Protein AF-A0A954IUC2-F1 (afdb_monomer_lite)

Radius of gyration: 26.42 Å; chains: 1; bounding box: 81×42×80 Å

Foldseek 3Di:
DDDDDDDDPDPDDPPPPPPVLVVLVPDDLPPDPDLDDDVVADPLLVLLLLLLVLLLVLQQWAQFLDRVRRNCVDPLSVQSNVLSVVSNSQSSSCSRRVDHDCPSLVVLLSLQVVLVCQAVPLPPDDVDDDVPADSYPCVLVVLVPPPVDPCSVVVNVSNCSGRIVSSVSSNVSSVSSVVSVVCVVVVVVVVVVVVVVPPPPD

Secondary structure (DSSP, 8-state):
-------------------HHHHHHT--STT-------TTS-HHHHHHHHHHHHHHHHHTSBSSS-TT-BGGGSHHHHHHHHHHHHHHHHHHHHHHHS---HHHHHHTHHHHHHHHHHHH-TT---TT--TTS---HHHHHHHHH-TT-TTHHHHHHHHHHHH-HHHHHHHHHHHHHHHHHHHHHHHHHHHHHHHHHS----

Sequence (202 aa):
MSDSDYPVLEAEEPTQTYDYSAALYQRTFAGMPAPAHNPTASKEYYRFLFAGVLLVLGCLMPFDGDWSHTGYKSFSGGIFMVIGIGLVWTSWGAIHSGVFRMKWALLAFLPFVWGLLHVIFPGFPTEEADPAALNSWGEVFGVIGDTDNDNRFHAFGHAMQMFGPGKIFVFVGGLLALFGFFAGVFGGAKKLKEQKAAPRRR

Structure (mmCIF, N/CA/C/O backbone):
data_AF-A0A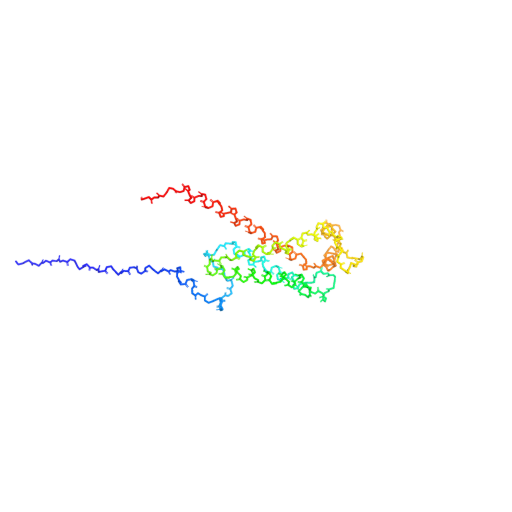954IUC2-F1
#
_entry.id   AF-A0A954IUC2-F1
#
loop_
_atom_site.group_PDB
_atom_site.id
_atom_site.type_symbol
_atom_site.label_atom_id
_atom_site.label_alt_id
_atom_site.label_comp_id
_atom_site.label_asym_id
_atom_site.label_entity_id
_atom_site.label_seq_id
_atom_site.pdbx_PDB_ins_code
_atom_site.Cartn_x
_atom_site.Cartn_y
_atom_site.Cartn_z
_atom_site.occupancy
_atom_site.B_iso_or_equiv
_atom_site.auth_seq_id
_atom_site.auth_comp_id
_atom_site.auth_asym_id
_atom_site.auth_atom_id
_atom_site.pdbx_PDB_model_num
ATOM 1 N N . MET A 1 1 ? -57.455 28.292 58.044 1.00 47.91 1 MET A N 1
ATOM 2 C CA . MET A 1 1 ? -57.667 27.539 56.793 1.00 47.91 1 MET A CA 1
ATOM 3 C C . MET A 1 1 ? -56.433 27.775 55.953 1.00 47.91 1 MET A C 1
ATOM 5 O O . MET A 1 1 ? -56.122 28.924 55.683 1.00 47.91 1 MET A O 1
ATOM 9 N N . SER A 1 2 ? -55.652 26.717 55.766 1.00 44.50 2 SER A N 1
ATOM 10 C CA . SER A 1 2 ? -54.298 26.704 55.214 1.00 44.50 2 SER A CA 1
ATOM 11 C C . SER A 1 2 ? -54.337 26.369 53.726 1.00 44.50 2 SER A C 1
ATOM 13 O O . SER A 1 2 ? -54.766 25.266 53.389 1.00 44.50 2 SER A O 1
ATOM 15 N N . ASP A 1 3 ? -53.848 27.266 52.876 1.00 47.06 3 ASP A N 1
ATOM 16 C CA . ASP A 1 3 ? -53.502 26.927 51.496 1.00 47.06 3 ASP A CA 1
ATOM 17 C C . ASP A 1 3 ? -52.058 26.424 51.475 1.00 47.06 3 ASP A C 1
ATOM 19 O O . ASP A 1 3 ? -51.111 27.139 51.803 1.00 47.06 3 ASP A O 1
ATOM 23 N N . SER A 1 4 ? -51.917 25.131 51.196 1.00 52.94 4 SER A N 1
ATOM 24 C CA . SER A 1 4 ? -50.645 24.442 51.042 1.00 52.94 4 SER A CA 1
ATOM 25 C C . SER A 1 4 ? -50.156 24.587 49.601 1.00 52.94 4 SER A C 1
ATOM 27 O O . SER A 1 4 ? -50.622 23.866 48.716 1.00 52.94 4 SER A O 1
ATOM 29 N N . ASP A 1 5 ? -49.201 25.488 49.380 1.00 53.72 5 ASP A N 1
ATOM 30 C CA . ASP A 1 5 ? -48.384 25.528 48.167 1.00 53.72 5 ASP A CA 1
ATOM 31 C C . ASP A 1 5 ? -47.440 24.318 48.154 1.00 53.72 5 ASP A C 1
ATOM 33 O O . ASP A 1 5 ? -46.398 24.305 48.815 1.00 53.72 5 ASP A O 1
ATOM 37 N N . TYR A 1 6 ? -47.804 23.281 47.403 1.00 53.28 6 TYR A N 1
ATOM 38 C CA . TYR A 1 6 ? -46.866 22.227 47.030 1.00 53.28 6 TYR A CA 1
ATOM 39 C C . TYR A 1 6 ? -46.277 22.546 45.652 1.00 53.28 6 TYR A C 1
ATOM 41 O O . TYR A 1 6 ? -47.042 22.768 44.710 1.00 53.28 6 TYR A O 1
ATOM 49 N N . PRO A 1 7 ? -44.943 22.538 45.485 1.00 53.78 7 PRO A N 1
ATOM 50 C CA . PRO A 1 7 ? -44.347 22.642 44.164 1.00 53.78 7 PRO A CA 1
ATOM 51 C C . PRO A 1 7 ? -44.664 21.376 43.360 1.00 53.78 7 PRO A C 1
ATOM 53 O O . PRO A 1 7 ? -44.449 20.252 43.820 1.00 53.78 7 PRO A O 1
ATOM 56 N N . VAL A 1 8 ? -45.191 21.572 42.152 1.00 61.53 8 VAL A N 1
ATOM 57 C CA . VAL A 1 8 ? -45.400 20.516 41.159 1.00 61.53 8 VAL A CA 1
ATOM 58 C C . VAL A 1 8 ? -44.028 19.953 40.789 1.00 61.53 8 VAL A C 1
ATOM 60 O O . VAL A 1 8 ? -43.204 20.651 40.205 1.00 61.53 8 VAL A O 1
ATOM 63 N N . LEU A 1 9 ? -43.765 18.703 41.171 1.00 56.62 9 LEU A N 1
ATOM 64 C CA . LEU A 1 9 ? -42.583 17.967 40.732 1.00 56.62 9 LEU A CA 1
ATOM 65 C C . LEU A 1 9 ? -42.743 17.675 39.235 1.00 56.62 9 LEU A C 1
ATOM 67 O O . LEU A 1 9 ? -43.520 16.800 38.852 1.00 56.62 9 LEU A O 1
ATOM 71 N N . GLU A 1 10 ? -42.039 18.436 38.397 1.00 59.50 10 GLU A N 1
ATOM 72 C CA . GLU A 1 10 ? -41.865 18.116 36.982 1.00 59.50 10 GLU A CA 1
ATOM 73 C C . GLU A 1 10 ? -41.201 16.738 36.888 1.00 59.50 10 GLU A C 1
ATOM 75 O O . GLU A 1 10 ? -40.104 16.516 37.402 1.00 59.50 10 GLU A O 1
ATOM 80 N N . ALA A 1 11 ? -41.908 15.777 36.296 1.00 57.09 11 ALA A N 1
ATOM 81 C CA . ALA A 1 11 ? -41.370 14.452 36.051 1.00 57.09 11 ALA A CA 1
ATOM 82 C C . ALA A 1 11 ? -40.190 14.580 35.077 1.00 57.09 11 ALA A C 1
ATOM 84 O O . ALA A 1 11 ? -40.386 14.966 33.925 1.00 57.09 11 ALA A O 1
ATOM 85 N N . GLU A 1 12 ? -38.975 14.265 35.533 1.00 55.91 12 GLU A N 1
ATOM 86 C CA . GLU A 1 12 ? -37.816 14.129 34.650 1.00 55.91 12 GLU A CA 1
ATOM 87 C C . GLU A 1 12 ? -38.137 13.068 33.589 1.00 55.91 12 GLU A C 1
ATOM 89 O O . GLU A 1 12 ? -38.343 11.891 33.906 1.00 55.91 12 GLU A O 1
ATOM 94 N N . GLU A 1 13 ? -38.222 13.481 32.321 1.00 57.06 13 GLU A N 1
ATOM 95 C CA . GLU A 1 13 ? -38.350 12.541 31.212 1.00 57.06 13 GLU A CA 1
ATOM 96 C C . GLU A 1 13 ? -37.161 11.568 31.249 1.00 57.06 13 GLU A C 1
ATOM 98 O O . GLU A 1 13 ? -36.011 12.004 31.394 1.00 57.06 13 GLU A O 1
ATOM 103 N N . PRO A 1 14 ? -37.391 10.248 31.118 1.00 51.44 14 PRO A N 1
ATOM 104 C CA . PRO A 1 14 ? -36.304 9.288 31.089 1.00 51.44 14 PRO A CA 1
ATOM 105 C C . PRO A 1 14 ? -35.402 9.629 29.905 1.00 51.44 14 PRO A C 1
ATOM 107 O O . PRO A 1 14 ? -35.800 9.513 28.744 1.00 51.44 14 PRO A O 1
ATOM 110 N N . THR A 1 15 ? -34.178 10.057 30.207 1.00 52.38 15 THR A N 1
ATOM 111 C CA . THR A 1 15 ? -33.131 10.287 29.216 1.00 52.38 15 THR A CA 1
ATOM 112 C C . THR A 1 15 ? -32.892 8.972 28.486 1.00 52.38 15 THR A C 1
ATOM 114 O O . THR A 1 15 ? -32.224 8.070 28.990 1.00 52.38 15 THR A O 1
ATOM 117 N N . GLN A 1 16 ? -33.487 8.835 27.299 1.00 50.31 16 GLN A N 1
ATOM 118 C CA . GLN A 1 16 ? -33.230 7.712 26.410 1.00 50.31 16 GLN A CA 1
ATOM 119 C C . GLN A 1 16 ? -31.746 7.739 26.054 1.00 50.31 16 GLN A C 1
ATOM 121 O O . GLN A 1 16 ? -31.288 8.506 25.206 1.00 50.31 16 GLN A O 1
ATOM 126 N N . THR A 1 17 ? -30.969 6.902 26.731 1.00 48.97 17 THR A N 1
ATOM 127 C CA . THR A 1 17 ? -29.606 6.576 26.346 1.00 48.97 17 THR A CA 1
ATOM 128 C C . THR A 1 17 ? -29.690 5.762 25.065 1.00 48.97 17 THR A C 1
ATOM 130 O O . THR A 1 17 ? -29.825 4.542 25.074 1.00 48.97 17 THR A O 1
ATOM 133 N N . TYR A 1 18 ? -29.670 6.462 23.931 1.00 53.84 18 TYR A N 1
ATOM 134 C CA . TYR A 1 18 ? -29.569 5.833 22.624 1.00 53.84 18 TYR A CA 1
ATOM 135 C C . TYR A 1 18 ? -28.293 4.990 22.588 1.00 53.84 18 TYR A C 1
ATOM 137 O O . TYR A 1 18 ? -27.179 5.518 22.599 1.00 53.84 18 TYR A O 1
ATOM 145 N N . ASP A 1 19 ? -28.450 3.668 22.557 1.00 47.84 19 ASP A N 1
ATOM 146 C CA . ASP A 1 19 ? -27.341 2.753 22.331 1.00 47.84 19 ASP A CA 1
ATOM 147 C C . ASP A 1 19 ? -26.950 2.798 20.847 1.00 47.84 19 ASP A C 1
ATOM 149 O O . ASP A 1 19 ? -27.364 1.985 20.016 1.00 47.84 19 ASP A O 1
ATOM 153 N N . TYR A 1 20 ? -26.142 3.803 20.501 1.00 50.28 20 TYR A N 1
ATOM 154 C CA . TYR A 1 20 ? -25.594 3.993 19.158 1.00 50.28 20 TYR A CA 1
ATOM 155 C C . TYR A 1 20 ? -24.766 2.789 18.675 1.00 50.28 20 TYR A C 1
ATOM 157 O O . TYR A 1 20 ? -24.523 2.660 17.473 1.00 50.28 20 TYR A O 1
ATOM 165 N N . SER A 1 21 ? -24.334 1.896 19.577 1.00 49.91 21 SER A N 1
ATOM 166 C CA . SER A 1 21 ? -23.529 0.728 19.219 1.00 49.91 21 SER A CA 1
ATOM 167 C C . SER A 1 21 ? -24.358 -0.359 18.527 1.00 49.91 21 SER A C 1
ATOM 169 O O . SER A 1 21 ? -23.889 -0.958 17.556 1.00 49.91 21 SER A O 1
ATOM 171 N N . ALA A 1 22 ? -25.617 -0.544 18.934 1.00 45.09 22 ALA A N 1
ATOM 172 C CA . ALA A 1 22 ? -26.530 -1.510 18.326 1.00 45.09 22 ALA A CA 1
ATOM 173 C C . ALA A 1 22 ? -26.963 -1.085 16.909 1.00 45.09 22 ALA A C 1
ATOM 175 O O . ALA A 1 22 ? -27.024 -1.913 15.998 1.00 45.09 22 ALA A O 1
ATOM 176 N N . ALA A 1 23 ? -27.175 0.217 16.685 1.00 49.72 23 ALA A N 1
ATOM 177 C CA . ALA A 1 23 ? -27.544 0.761 15.375 1.00 49.72 23 ALA A CA 1
ATOM 178 C C . ALA A 1 23 ? -26.392 0.716 14.346 1.00 49.72 23 ALA A C 1
ATOM 180 O O . ALA A 1 23 ? -26.633 0.608 13.142 1.00 49.72 23 ALA A O 1
ATOM 181 N N . LEU A 1 24 ? -25.131 0.749 14.797 1.00 49.44 24 LEU A N 1
ATOM 182 C CA . LEU A 1 24 ? -23.956 0.625 13.923 1.00 49.44 24 LEU A CA 1
ATOM 183 C C . LEU A 1 24 ? -23.805 -0.780 13.314 1.00 49.44 24 LEU A C 1
ATOM 185 O O . LEU A 1 24 ? -23.305 -0.902 12.195 1.00 49.44 24 LEU A O 1
ATOM 189 N N . TYR A 1 25 ? -24.267 -1.829 14.006 1.00 48.88 25 TYR A N 1
ATOM 190 C CA . TYR A 1 25 ? -24.167 -3.221 13.541 1.00 48.88 25 TYR A CA 1
ATOM 191 C C . TYR A 1 25 ? -25.174 -3.589 12.439 1.00 48.88 25 TYR A C 1
ATOM 193 O O . TYR A 1 25 ? -24.953 -4.564 11.722 1.00 48.88 25 TYR A O 1
ATOM 201 N N . GLN A 1 26 ? -26.252 -2.816 12.271 1.00 47.38 26 GLN A N 1
ATOM 202 C CA . GLN A 1 26 ? -27.320 -3.100 11.302 1.00 47.38 26 GLN A CA 1
ATOM 203 C C . GLN A 1 26 ? -27.150 -2.422 9.934 1.00 47.38 26 GLN A C 1
ATOM 205 O O . GLN A 1 26 ? -28.011 -2.578 9.068 1.00 47.38 26 GLN A O 1
ATOM 210 N N . ARG A 1 27 ? -26.053 -1.693 9.682 1.00 51.16 27 ARG A N 1
ATOM 211 C CA . ARG A 1 27 ? -25.810 -1.135 8.345 1.00 51.16 27 ARG A CA 1
ATOM 212 C C . ARG A 1 27 ? -25.382 -2.230 7.376 1.00 51.16 27 ARG A C 1
ATOM 214 O O . ARG A 1 27 ? -24.229 -2.655 7.347 1.00 51.16 27 ARG A O 1
ATOM 221 N N . THR A 1 28 ? -26.331 -2.645 6.547 1.00 53.00 28 THR A N 1
ATOM 222 C CA . THR A 1 28 ? -26.101 -3.359 5.294 1.00 53.00 28 THR A CA 1
ATOM 223 C C . THR A 1 28 ? -24.936 -2.695 4.553 1.00 53.00 28 THR A C 1
ATOM 225 O O . THR A 1 28 ? -24.958 -1.493 4.306 1.00 53.00 28 THR A O 1
ATOM 228 N N . PHE A 1 29 ? -23.896 -3.458 4.206 1.00 54.00 29 PHE A N 1
ATOM 229 C CA . PHE A 1 29 ? -22.689 -2.925 3.551 1.00 54.00 29 PHE A CA 1
ATOM 230 C C . PHE A 1 29 ? -22.943 -2.375 2.127 1.00 54.00 29 PHE A C 1
ATOM 232 O O . PHE A 1 29 ? -22.036 -1.815 1.516 1.00 54.00 29 PHE A O 1
ATOM 239 N N . ALA A 1 30 ? -24.155 -2.529 1.587 1.00 53.44 30 ALA A N 1
ATOM 240 C CA . ALA A 1 30 ? -24.569 -1.959 0.310 1.00 53.44 30 ALA A CA 1
ATOM 241 C C . ALA A 1 30 ? -25.115 -0.532 0.506 1.00 53.44 30 ALA A C 1
ATOM 243 O O . ALA A 1 30 ? -25.997 -0.317 1.333 1.00 53.44 30 ALA A O 1
ATOM 244 N N . GLY A 1 31 ? -24.607 0.433 -0.268 1.00 57.50 31 GLY A N 1
ATOM 245 C CA . GLY A 1 31 ? -25.079 1.824 -0.235 1.00 57.50 31 GLY A CA 1
ATOM 246 C C . GLY A 1 31 ? -24.427 2.712 0.829 1.00 57.50 31 GLY A C 1
ATOM 247 O O . GLY A 1 31 ? -24.985 3.751 1.176 1.00 57.50 31 GLY A O 1
ATOM 248 N N . MET A 1 32 ? -23.255 2.336 1.357 1.00 64.12 32 MET A N 1
ATOM 249 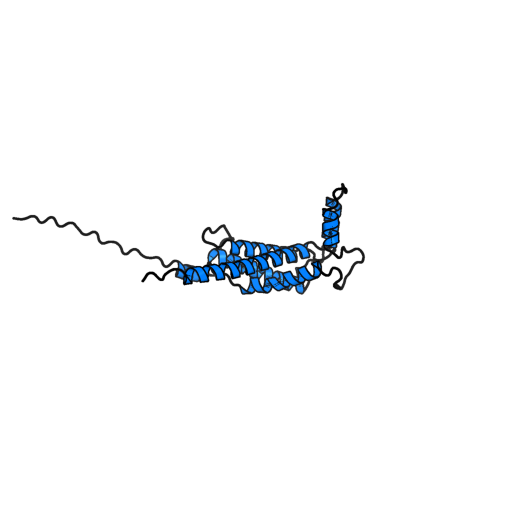C CA . MET A 1 32 ? -22.486 3.251 2.205 1.00 64.12 32 MET A CA 1
ATOM 250 C C . MET A 1 32 ? -22.116 4.512 1.403 1.00 64.12 32 MET A C 1
ATOM 252 O O . MET A 1 32 ? -21.756 4.395 0.228 1.00 64.12 32 MET A O 1
ATOM 256 N N . PRO A 1 33 ? -22.204 5.714 2.003 1.00 70.19 33 PRO A N 1
ATOM 257 C CA . PRO A 1 33 ? -21.733 6.924 1.342 1.00 70.19 33 PRO A CA 1
ATOM 258 C C . PRO A 1 33 ? -20.237 6.783 1.052 1.00 70.19 33 PRO A C 1
ATOM 260 O O . PRO A 1 33 ? -19.543 6.033 1.743 1.00 70.19 33 PRO A O 1
ATOM 263 N N . ALA A 1 34 ? -19.738 7.500 0.039 1.00 72.75 34 ALA A N 1
ATOM 264 C CA . ALA A 1 34 ? -18.305 7.556 -0.254 1.00 72.75 34 ALA A CA 1
ATOM 265 C C . ALA A 1 34 ? -17.502 7.781 1.044 1.00 72.75 34 ALA A C 1
ATOM 267 O O . ALA A 1 34 ? -18.034 8.443 1.942 1.00 72.75 34 ALA A O 1
ATOM 268 N N . PRO A 1 35 ? -16.269 7.245 1.167 1.00 66.56 35 PRO A N 1
ATOM 269 C CA . PRO A 1 35 ? -15.447 7.356 2.373 1.00 66.56 35 PRO A CA 1
ATOM 270 C C . PRO A 1 35 ? -15.079 8.824 2.636 1.00 66.56 35 PRO A C 1
ATOM 272 O O . PRO A 1 35 ? -13.993 9.297 2.315 1.00 66.56 35 PRO A O 1
ATOM 275 N N . ALA A 1 36 ? -16.033 9.562 3.187 1.00 71.12 36 ALA A N 1
ATOM 276 C CA . ALA A 1 36 ? -15.923 10.947 3.575 1.00 71.12 36 ALA A CA 1
ATOM 277 C C . ALA A 1 36 ? -15.244 11.021 4.938 1.00 71.12 36 ALA A C 1
ATOM 279 O O . ALA A 1 36 ? -15.203 10.046 5.694 1.00 71.12 36 ALA A O 1
ATOM 280 N N . HIS A 1 37 ? -14.712 12.196 5.257 1.00 75.81 37 HIS A N 1
ATOM 281 C CA . HIS A 1 37 ? -14.052 12.423 6.528 1.00 75.81 37 HIS A CA 1
ATOM 282 C C . HIS A 1 37 ? -15.032 12.212 7.695 1.00 75.81 37 HIS A C 1
ATOM 284 O O . HIS A 1 37 ? -15.876 13.054 7.982 1.00 75.81 37 HIS A O 1
ATOM 290 N N . ASN A 1 38 ? -14.910 11.069 8.367 1.00 78.88 38 ASN A N 1
ATOM 291 C CA . ASN A 1 38 ? -15.524 10.796 9.655 1.00 78.88 38 ASN A CA 1
ATOM 292 C C . ASN A 1 38 ? -14.539 11.182 10.779 1.00 78.88 38 ASN A C 1
ATOM 294 O O . ASN A 1 38 ? -13.487 10.537 10.888 1.00 78.88 38 ASN A O 1
ATOM 298 N N . PRO A 1 39 ? -14.861 12.181 11.625 1.00 78.75 39 PRO A N 1
ATOM 299 C CA . PRO A 1 39 ? -13.988 12.636 12.707 1.00 78.75 39 PRO A CA 1
ATOM 300 C C . PRO A 1 39 ? -13.841 11.620 13.848 1.00 78.75 39 PRO A C 1
ATOM 302 O O . PRO A 1 39 ? -12.882 11.701 14.613 1.00 78.75 39 PRO A O 1
ATOM 305 N N . THR A 1 40 ? -14.756 10.651 13.971 1.00 78.62 40 THR A N 1
ATOM 306 C CA . THR A 1 40 ? -14.674 9.604 15.004 1.00 78.62 40 THR A CA 1
ATOM 307 C C . THR A 1 40 ? -13.851 8.395 14.557 1.00 78.62 40 THR A C 1
ATOM 309 O O . THR A 1 40 ? -13.465 7.564 15.381 1.00 78.62 40 THR A O 1
ATOM 312 N N . ALA A 1 41 ? -13.555 8.290 13.259 1.00 82.62 41 ALA A N 1
ATOM 313 C CA . ALA A 1 41 ? -12.789 7.188 12.703 1.00 82.62 41 ALA A CA 1
ATOM 314 C C . ALA A 1 41 ? -11.292 7.326 13.016 1.00 82.62 41 ALA A C 1
ATOM 316 O O . ALA A 1 41 ? -10.713 8.413 12.987 1.00 82.62 41 ALA A O 1
ATOM 317 N N . SER A 1 42 ? -10.632 6.192 13.261 1.00 84.50 42 SER A N 1
ATOM 318 C CA . SER A 1 42 ? -9.180 6.172 13.437 1.00 84.50 42 SER A CA 1
ATOM 319 C C . SER A 1 42 ? -8.472 6.601 12.150 1.00 84.50 42 SER A C 1
ATOM 321 O O . SER A 1 42 ? -8.810 6.139 11.058 1.00 84.50 42 SER A O 1
ATOM 323 N N . LYS A 1 43 ? -7.421 7.420 12.285 1.00 85.88 43 LYS A N 1
ATOM 324 C CA . LYS A 1 43 ? -6.555 7.835 11.165 1.00 85.88 43 LYS A CA 1
ATOM 325 C C . LYS A 1 43 ? -5.947 6.639 10.424 1.00 85.88 43 LYS A C 1
ATOM 327 O O . LYS A 1 43 ? -5.708 6.723 9.223 1.00 85.88 43 LYS A O 1
ATOM 332 N N . GLU A 1 44 ? -5.743 5.523 11.123 1.00 86.94 44 GLU A N 1
ATOM 333 C CA . GLU A 1 44 ? -5.202 4.297 10.530 1.00 86.94 44 GLU A CA 1
ATOM 334 C C . GLU A 1 44 ? -6.108 3.736 9.425 1.00 86.94 44 GLU A C 1
ATOM 336 O O . GLU A 1 44 ? -5.604 3.236 8.425 1.00 86.94 44 GLU A O 1
ATOM 341 N N . TYR A 1 45 ? -7.434 3.884 9.534 1.00 89.31 45 TYR A N 1
ATOM 342 C CA . TYR A 1 45 ? -8.363 3.376 8.516 1.00 89.31 45 TYR A CA 1
ATOM 343 C C . TYR A 1 45 ? -8.184 4.086 7.172 1.00 89.31 45 TYR A C 1
ATOM 345 O O . TYR A 1 45 ? -8.263 3.446 6.130 1.00 89.31 45 TYR A O 1
ATOM 353 N N . TYR A 1 46 ? -7.856 5.380 7.181 1.00 90.25 46 TYR A N 1
ATOM 354 C CA . TYR A 1 46 ? -7.546 6.127 5.960 1.00 90.25 46 TYR A CA 1
ATOM 355 C C . TYR A 1 46 ? -6.187 5.747 5.373 1.00 90.25 46 TYR A C 1
ATOM 357 O O . TYR A 1 46 ? -6.037 5.724 4.155 1.00 90.25 46 TYR A O 1
ATOM 365 N N . ARG A 1 47 ? -5.202 5.414 6.218 1.00 90.62 47 ARG A N 1
ATOM 366 C CA . ARG A 1 47 ? -3.898 4.920 5.749 1.00 90.62 47 ARG A CA 1
ATOM 367 C C . ARG A 1 47 ? -4.038 3.574 5.056 1.00 90.62 47 ARG A C 1
ATOM 369 O O . ARG A 1 47 ? -3.486 3.400 3.975 1.00 90.62 47 ARG A O 1
ATOM 376 N N . PHE A 1 48 ? -4.817 2.659 5.636 1.00 92.19 48 PHE A N 1
ATOM 377 C CA . PHE A 1 48 ? -5.149 1.402 4.974 1.00 92.19 48 PHE A CA 1
ATOM 378 C C . PHE A 1 48 ? -5.959 1.649 3.701 1.00 92.19 48 PHE A C 1
ATOM 380 O O . PHE A 1 48 ? -5.583 1.134 2.658 1.00 92.19 48 PHE A O 1
ATOM 387 N N . LEU A 1 49 ? -6.985 2.505 3.722 1.00 93.31 49 LEU A N 1
ATOM 388 C CA . LEU A 1 49 ? -7.745 2.848 2.515 1.00 93.31 49 LEU A CA 1
ATOM 389 C C . LEU A 1 49 ? -6.817 3.315 1.383 1.00 93.31 49 LEU A C 1
ATOM 391 O O . LEU A 1 49 ? -6.890 2.793 0.273 1.00 93.31 49 LEU A O 1
ATOM 395 N N . PHE A 1 50 ? -5.910 4.246 1.681 1.00 93.88 50 PHE A N 1
ATOM 396 C CA . PHE A 1 50 ? -4.943 4.764 0.719 1.00 93.88 50 PHE A CA 1
ATOM 397 C C . PHE A 1 50 ? -3.968 3.685 0.229 1.00 93.88 50 PHE A C 1
ATOM 399 O O . PHE A 1 50 ? -3.741 3.570 -0.971 1.00 93.88 50 PHE A O 1
ATOM 406 N N . ALA A 1 51 ? -3.454 2.839 1.126 1.00 94.56 51 ALA A N 1
ATOM 407 C CA . ALA A 1 51 ? -2.617 1.698 0.758 1.00 94.56 51 ALA A CA 1
ATOM 408 C C . ALA A 1 51 ? -3.339 0.740 -0.208 1.00 94.56 51 ALA A C 1
ATOM 410 O O . ALA A 1 51 ? -2.758 0.300 -1.198 1.00 94.56 51 ALA A O 1
ATOM 411 N N . GLY A 1 52 ? -4.623 0.466 0.037 1.00 94.06 52 GLY A N 1
ATOM 412 C CA . GLY A 1 52 ? -5.459 -0.351 -0.841 1.00 94.06 52 GLY A CA 1
ATOM 413 C C . GLY A 1 52 ? -5.668 0.292 -2.210 1.00 94.06 52 GLY A C 1
ATOM 414 O O . GLY A 1 52 ? -5.563 -0.393 -3.223 1.00 94.06 52 GLY A O 1
ATOM 415 N N . VAL A 1 53 ? -5.893 1.609 -2.254 1.00 95.38 53 VAL A N 1
ATOM 416 C CA . VAL A 1 53 ? -5.994 2.366 -3.512 1.00 95.38 53 VAL A CA 1
ATOM 417 C C . VAL A 1 53 ? -4.695 2.273 -4.308 1.00 95.38 53 VAL A C 1
ATOM 419 O O . VAL A 1 53 ? -4.748 1.997 -5.502 1.00 95.38 53 VAL A O 1
ATOM 422 N N . LEU A 1 54 ? -3.533 2.430 -3.668 1.00 95.56 54 LEU A N 1
ATOM 423 C CA . LEU A 1 54 ? -2.242 2.286 -4.347 1.00 95.56 54 LEU A CA 1
ATOM 424 C C . LEU A 1 54 ? -2.032 0.872 -4.898 1.00 95.56 54 LEU A C 1
ATOM 426 O O . LEU A 1 54 ? -1.575 0.738 -6.027 1.00 95.56 54 LEU A O 1
ATOM 430 N N . LEU A 1 55 ? -2.414 -0.174 -4.156 1.00 94.00 55 LEU A N 1
ATOM 431 C CA . LEU A 1 55 ? -2.354 -1.551 -4.660 1.00 94.00 55 LEU A CA 1
ATOM 432 C C . LEU A 1 55 ? -3.223 -1.733 -5.912 1.00 94.00 55 LEU A C 1
ATOM 434 O O . LEU A 1 55 ? -2.757 -2.297 -6.900 1.00 94.00 55 LEU A O 1
ATOM 438 N N . VAL A 1 56 ? -4.465 -1.237 -5.889 1.00 95.88 56 VAL A N 1
ATOM 439 C CA . VAL A 1 56 ? -5.374 -1.322 -7.042 1.00 95.88 56 VAL A CA 1
ATOM 440 C C . VAL A 1 56 ? -4.813 -0.547 -8.231 1.00 95.88 56 VAL A C 1
ATOM 442 O O . VAL A 1 56 ? -4.738 -1.098 -9.324 1.00 95.88 56 VAL A O 1
ATOM 445 N N . LEU A 1 57 ? -4.367 0.695 -8.021 1.00 94.69 57 LEU A N 1
ATOM 446 C CA . LEU A 1 57 ? -3.760 1.511 -9.073 1.00 94.69 57 LEU A CA 1
ATOM 447 C C . LEU A 1 57 ? -2.516 0.846 -9.658 1.00 94.69 57 LEU A C 1
ATOM 449 O O . LEU A 1 57 ? -2.362 0.826 -10.873 1.00 94.69 57 LEU A O 1
ATOM 453 N N . GLY A 1 58 ? -1.673 0.246 -8.819 1.00 91.81 58 GLY A N 1
ATOM 454 C CA . GLY A 1 58 ? -0.501 -0.480 -9.285 1.00 91.81 58 GLY A CA 1
ATOM 455 C C . GLY A 1 58 ? -0.861 -1.659 -10.178 1.00 91.81 58 GLY A C 1
ATOM 456 O O . GLY A 1 58 ? -0.253 -1.829 -11.226 1.00 91.81 58 GLY A O 1
ATOM 457 N N . CYS A 1 59 ? -1.904 -2.416 -9.836 1.00 92.19 59 CYS A N 1
ATOM 458 C CA . CYS A 1 59 ? -2.376 -3.522 -10.675 1.00 92.19 59 CYS A CA 1
ATOM 459 C C . CYS A 1 59 ? -3.044 -3.047 -11.980 1.00 92.19 59 CYS A C 1
ATOM 461 O O . CYS A 1 59 ? -3.096 -3.795 -12.953 1.00 92.19 59 CYS A O 1
ATOM 463 N N . LEU A 1 60 ? -3.554 -1.814 -12.023 1.00 93.00 60 LEU A N 1
ATOM 464 C CA . LEU A 1 60 ? -4.098 -1.188 -13.235 1.00 93.00 60 LEU A CA 1
ATOM 465 C C . LEU A 1 60 ? -3.025 -0.527 -14.111 1.00 93.00 60 LEU A C 1
ATOM 467 O O . LEU A 1 60 ? -3.347 -0.017 -15.182 1.00 93.00 60 LEU A O 1
ATOM 471 N N . MET A 1 61 ? -1.765 -0.543 -13.684 1.00 91.00 61 MET A N 1
ATOM 472 C CA . MET A 1 61 ? -0.622 -0.054 -14.448 1.00 91.00 61 MET A CA 1
ATOM 473 C C . MET A 1 61 ? 0.202 -1.223 -15.002 1.00 91.00 61 MET A C 1
ATOM 475 O O . MET A 1 61 ? 0.107 -2.339 -14.481 1.00 91.00 61 MET A O 1
ATOM 479 N N . PRO A 1 62 ? 0.999 -0.999 -16.059 1.00 87.31 62 PRO A N 1
ATOM 480 C CA . PRO A 1 62 ? 1.885 -2.031 -16.575 1.00 87.31 62 PRO A CA 1
ATOM 481 C C . PRO A 1 62 ? 2.975 -2.386 -15.558 1.00 87.31 62 PRO A C 1
ATOM 483 O O . PRO A 1 62 ? 3.458 -1.527 -14.805 1.00 87.31 62 PRO A O 1
ATOM 486 N N . PHE A 1 63 ? 3.309 -3.675 -15.489 1.00 85.00 63 PHE A N 1
ATOM 487 C CA . PHE A 1 63 ? 4.389 -4.188 -14.637 1.00 85.00 63 PHE A CA 1
ATOM 488 C C . PHE A 1 63 ? 5.731 -4.222 -15.369 1.00 85.00 63 PHE A C 1
ATOM 490 O O . PHE A 1 63 ? 6.759 -4.454 -14.747 1.00 85.00 63 PHE A O 1
ATOM 497 N N . ASP A 1 64 ? 5.726 -3.942 -16.655 1.00 80.38 64 ASP A N 1
ATOM 498 C CA . ASP A 1 64 ? 6.803 -4.088 -17.615 1.00 80.38 64 ASP A CA 1
ATOM 499 C C . ASP A 1 64 ? 6.764 -2.929 -18.626 1.00 80.38 64 ASP A C 1
ATOM 501 O O . ASP A 1 64 ? 5.930 -2.024 -18.530 1.00 80.38 64 ASP A O 1
ATOM 505 N N . GLY A 1 65 ? 7.707 -2.941 -19.571 1.00 74.06 65 GLY A N 1
ATOM 506 C CA . GLY A 1 65 ? 7.833 -1.926 -20.620 1.00 74.06 65 GLY A CA 1
ATOM 507 C C . GLY A 1 65 ? 6.642 -1.845 -21.575 1.00 74.06 65 GLY A C 1
ATOM 508 O O . GLY A 1 65 ? 6.438 -0.808 -22.212 1.00 74.06 65 GLY A O 1
ATOM 509 N N . ASP A 1 66 ? 5.846 -2.913 -21.670 1.00 80.81 66 ASP A N 1
ATOM 510 C CA . ASP A 1 66 ? 4.675 -2.953 -22.535 1.00 80.81 66 ASP A CA 1
ATOM 511 C C . ASP A 1 66 ? 3.429 -2.388 -21.835 1.00 80.81 66 ASP A C 1
ATOM 513 O O . ASP A 1 66 ? 2.860 -2.957 -20.904 1.00 80.81 66 ASP A O 1
ATOM 517 N N . TRP A 1 67 ? 2.926 -1.272 -22.360 1.00 79.81 67 TRP A N 1
ATOM 518 C CA . TRP A 1 67 ? 1.688 -0.638 -21.908 1.00 79.81 67 TRP A CA 1
ATOM 519 C C . TRP A 1 67 ? 0.440 -1.509 -22.106 1.00 79.81 67 TRP A C 1
ATOM 521 O O . TRP A 1 67 ? -0.594 -1.266 -21.476 1.00 79.81 67 TRP A O 1
ATOM 531 N N . SER A 1 68 ? 0.519 -2.526 -22.965 1.00 83.69 68 SER A N 1
ATOM 532 C CA . SER A 1 68 ? -0.543 -3.505 -23.168 1.00 83.69 68 SER A CA 1
ATOM 533 C C . SER A 1 68 ? -0.623 -4.528 -22.021 1.00 83.69 68 SER A C 1
ATOM 535 O O . SER A 1 68 ? -1.713 -5.044 -21.728 1.00 83.69 68 SER A O 1
ATOM 537 N N . HIS A 1 69 ? 0.485 -4.762 -21.313 1.00 79.94 69 HIS A N 1
ATOM 538 C CA . HIS A 1 69 ? 0.640 -5.735 -20.232 1.00 79.94 69 HIS A CA 1
ATOM 539 C C . HIS A 1 69 ? 0.321 -5.127 -18.865 1.00 79.94 69 HIS A C 1
ATOM 541 O O . HIS A 1 69 ? 1.133 -4.969 -17.958 1.00 79.94 69 HIS A O 1
ATOM 547 N N . THR A 1 70 ? -0.949 -4.782 -18.690 1.00 87.06 70 THR A N 1
ATOM 548 C CA . THR A 1 70 ? -1.437 -4.285 -17.406 1.00 87.06 70 THR A CA 1
ATOM 549 C C . THR A 1 70 ? -1.332 -5.354 -16.317 1.00 87.06 70 THR A C 1
ATOM 551 O O . THR A 1 70 ? -1.703 -6.505 -16.548 1.00 87.06 70 THR A O 1
ATOM 554 N N . GLY A 1 71 ? -0.913 -4.976 -15.104 1.00 83.19 71 GLY A N 1
ATOM 555 C CA . GLY A 1 71 ? -0.645 -5.913 -14.009 1.00 83.19 71 GLY A CA 1
ATOM 556 C C . GLY A 1 71 ? -1.790 -6.892 -13.720 1.00 83.19 71 GLY A C 1
ATOM 557 O O . GLY A 1 71 ? -1.542 -8.079 -13.517 1.00 83.19 71 GLY A O 1
ATOM 558 N N . TYR A 1 72 ? -3.049 -6.448 -13.783 1.00 88.06 72 TYR A N 1
ATOM 559 C CA . TYR A 1 72 ? -4.233 -7.286 -13.542 1.00 88.06 72 TYR A CA 1
ATOM 560 C C . TYR A 1 72 ? -4.409 -8.437 -14.546 1.00 88.06 72 TYR A C 1
ATOM 562 O O . TYR A 1 72 ? -5.143 -9.380 -14.253 1.00 88.06 72 TYR A O 1
ATOM 570 N N . LYS A 1 73 ? -3.771 -8.367 -15.723 1.00 87.50 73 LYS A N 1
ATOM 571 C CA . LYS A 1 73 ? -3.792 -9.445 -16.723 1.00 87.50 73 LYS A CA 1
ATOM 572 C C . LYS A 1 73 ? -2.908 -10.623 -16.314 1.00 87.50 73 LYS A C 1
ATOM 574 O O . LYS A 1 73 ? -3.151 -11.744 -16.749 1.00 87.50 73 LYS A O 1
ATOM 579 N N . SER A 1 74 ? -1.915 -10.384 -15.457 1.00 86.31 74 SER A N 1
ATOM 580 C CA . SER A 1 74 ? -1.108 -11.445 -14.855 1.00 86.31 74 SER A CA 1
ATOM 581 C C . SER A 1 74 ? -1.862 -12.115 -13.702 1.00 86.31 74 SER A C 1
ATOM 583 O O . SER A 1 74 ? -2.615 -11.468 -12.971 1.00 86.31 74 SER A O 1
ATOM 585 N N . PHE A 1 75 ? -1.635 -13.413 -13.486 1.00 87.75 75 PHE A N 1
ATOM 586 C CA . PHE A 1 75 ? -2.259 -14.142 -12.375 1.00 87.75 75 PHE A CA 1
ATOM 587 C C . PHE A 1 75 ? -1.892 -13.540 -11.006 1.00 87.75 75 PHE A C 1
ATOM 589 O O . PHE A 1 75 ? -2.758 -13.351 -10.149 1.00 87.75 75 PHE A O 1
ATOM 596 N N . SER A 1 76 ? -0.618 -13.184 -10.812 1.00 86.75 76 SER A N 1
ATOM 597 C CA . SER A 1 76 ? -0.129 -12.548 -9.583 1.00 86.75 76 SER A CA 1
ATOM 598 C C . SER A 1 76 ? -0.751 -11.167 -9.370 1.00 86.75 76 SER A C 1
ATOM 600 O O . SER A 1 76 ? -1.271 -10.893 -8.287 1.00 86.75 76 SER A O 1
ATOM 602 N N . GLY A 1 77 ? -0.779 -10.318 -10.401 1.00 87.62 77 GLY A N 1
ATOM 603 C CA . GLY A 1 77 ? -1.399 -8.997 -10.325 1.00 87.62 77 GLY A CA 1
ATOM 604 C C . GLY A 1 77 ? -2.913 -9.056 -10.123 1.00 87.62 77 GLY A C 1
ATOM 605 O O . GLY A 1 77 ? -3.450 -8.254 -9.364 1.00 87.62 77 GLY A O 1
ATOM 606 N N . GLY A 1 78 ? -3.603 -10.052 -10.686 1.00 90.12 78 GLY A N 1
ATOM 607 C CA . GLY A 1 78 ? -5.014 -10.317 -10.394 1.00 90.12 78 GLY A CA 1
ATOM 608 C C . GLY A 1 78 ? -5.261 -10.620 -8.910 1.00 90.12 78 GLY A C 1
ATOM 609 O O . GLY A 1 78 ? -6.154 -10.035 -8.293 1.00 90.12 78 GLY A O 1
ATOM 610 N N . ILE A 1 79 ? -4.425 -11.464 -8.292 1.00 93.62 79 ILE A N 1
ATOM 611 C CA . ILE A 1 79 ? -4.494 -11.740 -6.845 1.00 93.62 79 ILE A CA 1
ATOM 612 C C . ILE A 1 79 ? -4.225 -10.466 -6.033 1.00 93.62 79 ILE A C 1
ATOM 614 O O . ILE A 1 79 ? -4.966 -10.165 -5.093 1.00 93.62 79 ILE A O 1
ATOM 618 N N . PHE A 1 80 ? -3.200 -9.689 -6.391 1.00 94.12 80 PHE A N 1
ATOM 619 C CA . PHE A 1 80 ? -2.874 -8.436 -5.702 1.00 94.12 80 PHE A CA 1
ATOM 620 C C . PHE A 1 80 ? -3.997 -7.403 -5.820 1.00 94.12 80 PHE A C 1
ATOM 622 O O . PHE A 1 80 ? -4.299 -6.713 -4.845 1.00 94.12 80 PHE A O 1
ATOM 629 N N . MET A 1 81 ? -4.676 -7.354 -6.966 1.00 94.81 81 MET A N 1
ATOM 630 C CA . MET A 1 81 ? -5.831 -6.491 -7.185 1.00 94.81 81 MET A CA 1
ATOM 631 C C . MET A 1 81 ? -6.995 -6.876 -6.269 1.00 94.81 81 MET A C 1
ATOM 633 O O . MET A 1 81 ? -7.581 -6.002 -5.633 1.00 94.81 81 MET A O 1
ATOM 637 N N . VAL A 1 82 ? -7.295 -8.172 -6.125 1.00 96.12 82 VAL A N 1
ATOM 638 C CA . VAL A 1 82 ? -8.327 -8.655 -5.188 1.00 96.12 82 VAL A CA 1
ATOM 639 C C . VAL A 1 82 ? -7.976 -8.292 -3.745 1.00 96.12 82 VAL A C 1
ATOM 641 O O . VAL A 1 82 ? -8.845 -7.843 -2.996 1.00 96.12 82 VAL A O 1
ATOM 644 N N . ILE A 1 83 ? -6.704 -8.426 -3.356 1.00 94.56 83 ILE A N 1
ATOM 645 C CA . ILE A 1 83 ? -6.227 -8.008 -2.032 1.00 94.56 83 ILE A CA 1
ATOM 646 C C . ILE A 1 83 ? -6.425 -6.499 -1.840 1.00 94.56 83 ILE A C 1
ATOM 648 O O . ILE A 1 83 ? -6.963 -6.086 -0.812 1.00 94.56 83 ILE A O 1
ATOM 652 N N . GLY A 1 84 ? -6.052 -5.686 -2.832 1.00 94.62 84 GLY A N 1
ATOM 653 C CA . GLY A 1 84 ? -6.243 -4.236 -2.824 1.00 94.62 84 GLY A CA 1
ATOM 654 C C . GLY A 1 84 ? -7.714 -3.842 -2.679 1.00 94.62 84 GLY A C 1
ATOM 655 O O . GLY A 1 84 ? -8.051 -3.060 -1.792 1.00 94.62 84 GLY A O 1
ATOM 656 N N . ILE A 1 85 ? -8.610 -4.447 -3.467 1.00 95.88 85 ILE A N 1
ATOM 657 C CA . ILE A 1 85 ? -10.064 -4.225 -3.382 1.00 95.88 85 ILE A CA 1
ATOM 658 C C . ILE A 1 85 ? -10.591 -4.618 -2.002 1.00 95.88 85 ILE A C 1
ATOM 660 O O . ILE A 1 85 ? -11.330 -3.852 -1.383 1.00 95.88 85 ILE A O 1
ATOM 664 N N . GLY A 1 86 ? -10.195 -5.782 -1.485 1.00 94.19 86 GLY A N 1
ATOM 665 C CA . GLY A 1 86 ? -10.588 -6.229 -0.151 1.00 94.19 86 GLY A CA 1
ATOM 666 C C . GLY A 1 86 ? -10.123 -5.268 0.945 1.00 94.19 86 GLY A C 1
ATOM 667 O O . GLY A 1 86 ? -10.861 -4.992 1.896 1.00 94.19 86 GLY A O 1
ATOM 668 N N . LEU A 1 87 ? -8.929 -4.696 0.793 1.00 93.88 87 LEU A N 1
ATOM 669 C CA . LEU A 1 87 ? -8.367 -3.726 1.725 1.00 93.88 87 LEU A CA 1
ATOM 670 C C . LEU A 1 87 ? -9.084 -2.369 1.645 1.00 93.88 87 LEU A C 1
ATOM 672 O O . LEU A 1 87 ? -9.420 -1.808 2.689 1.00 93.88 87 LEU A O 1
ATOM 676 N N . VAL A 1 88 ? -9.410 -1.884 0.441 1.00 94.62 88 VAL A N 1
ATOM 677 C CA . VAL A 1 88 ? -10.242 -0.684 0.238 1.00 94.62 88 VAL A CA 1
ATOM 678 C C . VAL A 1 88 ? -11.617 -0.887 0.864 1.00 94.62 88 VAL A C 1
ATOM 680 O O . VAL A 1 88 ? -12.050 -0.079 1.683 1.00 94.62 88 VAL A O 1
ATOM 683 N N . TRP A 1 89 ? -12.277 -2.000 0.545 1.00 92.06 89 TRP A N 1
ATOM 684 C CA . TRP A 1 89 ? -13.613 -2.319 1.037 1.00 92.06 89 TRP A CA 1
ATOM 685 C C . TRP A 1 89 ? -13.666 -2.407 2.563 1.00 92.06 89 TRP A C 1
ATOM 687 O O . TRP A 1 89 ? -14.544 -1.831 3.204 1.00 92.06 89 TRP A O 1
ATOM 697 N N . THR A 1 90 ? -12.709 -3.104 3.175 1.00 90.56 90 THR A N 1
ATOM 698 C CA . THR A 1 90 ? -12.700 -3.270 4.634 1.00 90.56 90 THR A CA 1
ATOM 699 C C . THR A 1 90 ? -12.256 -2.022 5.383 1.00 90.56 90 THR A C 1
ATOM 701 O O . THR A 1 90 ? -12.772 -1.774 6.472 1.00 90.56 90 THR A O 1
ATOM 704 N N . SER A 1 91 ? -11.393 -1.195 4.793 1.00 90.94 91 SER A N 1
ATOM 705 C CA . SER A 1 91 ? -11.067 0.132 5.328 1.00 90.94 91 SER A CA 1
ATOM 706 C C . SER A 1 91 ? -12.262 1.076 5.244 1.00 90.94 91 SER A C 1
ATOM 708 O O . SER A 1 91 ? -12.575 1.759 6.216 1.00 90.94 91 SER A O 1
ATOM 710 N N . TRP A 1 92 ? -12.982 1.067 4.120 1.00 89.12 92 TRP A N 1
ATOM 711 C CA . TRP A 1 92 ? -14.193 1.863 3.938 1.00 89.12 92 TRP A CA 1
ATOM 712 C C . TRP A 1 92 ? -15.278 1.465 4.944 1.00 89.12 92 TRP A C 1
ATOM 714 O O . TRP A 1 92 ? -15.806 2.319 5.656 1.00 89.12 92 TRP A O 1
ATOM 724 N N . GLY A 1 93 ? -15.527 0.163 5.106 1.00 85.88 93 GLY A N 1
ATOM 725 C CA . GLY A 1 93 ? -16.416 -0.341 6.152 1.00 85.88 93 GLY A CA 1
ATOM 726 C C . GLY A 1 93 ? -15.979 0.087 7.558 1.00 85.88 93 GLY A C 1
ATOM 727 O O . GLY A 1 93 ? -16.822 0.475 8.365 1.00 85.88 93 GLY A O 1
ATOM 728 N N . ALA A 1 94 ? -14.677 0.089 7.857 1.00 87.12 94 ALA A N 1
ATOM 729 C CA . ALA A 1 94 ? -14.153 0.499 9.161 1.00 87.12 94 ALA A CA 1
ATOM 730 C C . ALA A 1 94 ? -14.302 2.003 9.439 1.00 87.12 94 ALA A C 1
ATOM 732 O O . ALA A 1 94 ? -14.540 2.382 10.583 1.00 87.12 94 ALA A O 1
ATOM 733 N N . ILE A 1 95 ? -14.220 2.860 8.416 1.00 87.00 95 ILE A N 1
ATOM 734 C CA . ILE A 1 95 ? -14.455 4.308 8.555 1.00 87.00 95 ILE A CA 1
ATOM 735 C C . ILE A 1 95 ? -15.886 4.587 9.038 1.00 87.00 95 ILE A C 1
ATOM 737 O O . ILE A 1 95 ? -16.096 5.509 9.826 1.00 87.00 95 ILE A O 1
ATOM 741 N N . HIS A 1 96 ? -16.863 3.779 8.618 1.00 82.69 96 HIS A N 1
ATOM 742 C CA . HIS A 1 96 ? -18.267 3.971 8.996 1.00 82.69 96 HIS A CA 1
ATOM 743 C C . HIS A 1 96 ? -18.720 3.154 10.209 1.00 82.69 96 HIS A C 1
ATOM 745 O O . HIS A 1 96 ? -19.571 3.625 10.955 1.00 82.69 96 HIS A O 1
ATOM 751 N N . SER A 1 97 ? -18.182 1.949 10.405 1.00 80.94 97 SER A N 1
ATOM 752 C CA . SER A 1 97 ? -18.600 1.032 11.482 1.00 80.94 97 SER A CA 1
ATOM 753 C C . SER A 1 97 ? -17.650 1.005 12.682 1.00 80.94 97 SER A C 1
ATOM 755 O O . SER A 1 97 ? -17.998 0.475 13.731 1.00 80.94 97 SER A O 1
ATOM 757 N N . GLY A 1 98 ? -16.426 1.518 12.533 1.00 78.38 98 GLY A N 1
ATOM 758 C CA . GLY A 1 98 ? -15.364 1.387 13.530 1.00 78.38 98 GLY A CA 1
ATOM 759 C C . GLY A 1 98 ? -14.711 0.001 13.584 1.00 78.38 98 GLY A C 1
ATOM 760 O O . GLY A 1 98 ? -13.721 -0.160 14.298 1.00 78.38 98 GLY A O 1
ATOM 761 N N . VAL A 1 99 ? -15.204 -0.984 12.821 1.00 79.31 99 VAL A N 1
ATOM 762 C CA . VAL A 1 99 ? -14.717 -2.371 12.842 1.00 79.31 99 VAL A CA 1
ATOM 763 C C . VAL A 1 99 ? -13.825 -2.649 11.635 1.00 79.31 99 VAL A C 1
ATOM 765 O O . VAL A 1 99 ? -14.284 -2.701 10.495 1.00 79.31 99 VAL A O 1
ATOM 768 N N . PHE A 1 100 ? -12.538 -2.889 11.889 1.00 80.44 100 PHE A N 1
ATOM 769 C CA . PHE A 1 100 ? -11.557 -3.206 10.850 1.00 80.44 100 PHE A CA 1
ATOM 770 C C . PHE A 1 100 ? -11.287 -4.712 10.753 1.00 80.44 100 PHE A C 1
ATOM 772 O O . PHE A 1 100 ? -10.958 -5.372 11.741 1.00 80.44 100 PHE A O 1
ATOM 779 N N . ARG A 1 101 ? -11.389 -5.275 9.543 1.00 81.19 101 ARG A N 1
ATOM 780 C CA . ARG A 1 101 ? -11.102 -6.695 9.289 1.00 81.19 101 ARG A CA 1
ATOM 781 C C . ARG A 1 101 ? -9.635 -6.880 8.898 1.00 81.19 101 ARG A C 1
ATOM 783 O O . ARG A 1 101 ? -9.274 -6.750 7.734 1.00 81.19 101 ARG A O 1
ATOM 790 N N . MET A 1 102 ? -8.814 -7.290 9.864 1.00 83.94 102 MET A N 1
ATOM 791 C CA . MET A 1 102 ? -7.350 -7.389 9.723 1.00 83.94 102 MET A CA 1
ATOM 792 C C . MET A 1 102 ? -6.850 -8.371 8.640 1.00 83.94 102 MET A C 1
ATOM 794 O O . MET A 1 102 ? -5.702 -8.284 8.217 1.00 83.94 102 MET A O 1
ATOM 798 N N . LYS A 1 103 ? -7.694 -9.302 8.169 1.00 89.50 103 LYS A N 1
ATOM 799 C CA . LYS A 1 103 ? -7.305 -10.356 7.211 1.00 89.50 103 LYS A CA 1
ATOM 800 C C . LYS A 1 103 ? -6.706 -9.790 5.918 1.00 89.50 103 LYS A C 1
ATOM 802 O O . LYS A 1 103 ? -5.689 -10.291 5.458 1.00 89.50 103 LYS A O 1
ATOM 807 N N . TRP A 1 104 ? -7.290 -8.726 5.368 1.00 90.12 104 TRP A N 1
ATOM 808 C CA . TRP A 1 104 ? -6.792 -8.115 4.130 1.00 90.12 104 TRP A CA 1
ATOM 809 C C . TRP A 1 104 ? -5.480 -7.364 4.336 1.00 90.12 104 TRP A C 1
ATOM 811 O O . TRP A 1 104 ? -4.605 -7.436 3.481 1.00 90.12 104 TRP A O 1
ATOM 821 N N . ALA A 1 105 ? -5.313 -6.707 5.488 1.00 87.19 105 ALA A N 1
ATOM 822 C CA . ALA A 1 105 ? -4.060 -6.044 5.842 1.00 87.19 105 ALA A CA 1
ATOM 823 C C . ALA A 1 105 ? -2.901 -7.042 5.970 1.00 87.19 105 ALA A C 1
ATOM 825 O O . ALA A 1 105 ? -1.799 -6.760 5.515 1.00 87.19 105 ALA A O 1
ATOM 826 N N . LEU A 1 106 ? -3.160 -8.234 6.515 1.00 89.88 106 LEU A N 1
ATOM 827 C CA . LEU A 1 106 ? -2.172 -9.315 6.555 1.00 89.88 106 LEU A CA 1
ATOM 828 C C . LEU A 1 106 ? -1.854 -9.858 5.158 1.00 89.88 106 LEU A C 1
ATOM 830 O O . LEU A 1 106 ? -0.691 -10.085 4.842 1.00 89.88 106 LEU A O 1
ATOM 834 N N . LEU A 1 107 ? -2.866 -10.032 4.303 1.00 92.44 107 LEU A N 1
ATOM 835 C CA . LEU A 1 107 ? -2.658 -10.496 2.927 1.00 92.44 107 LEU A CA 1
ATOM 836 C C . LEU A 1 107 ? -1.878 -9.488 2.073 1.00 92.44 107 LEU A C 1
ATOM 838 O O . LEU A 1 107 ? -1.161 -9.904 1.167 1.00 92.44 107 LEU A O 1
ATOM 842 N N . ALA A 1 108 ? -1.934 -8.190 2.394 1.00 91.19 108 ALA A N 1
ATOM 843 C CA . ALA A 1 108 ? -1.120 -7.157 1.749 1.00 91.19 108 ALA A CA 1
ATOM 844 C C . ALA A 1 108 ? 0.397 -7.326 1.982 1.00 91.19 108 ALA A C 1
ATOM 846 O O . ALA A 1 108 ? 1.200 -6.697 1.294 1.00 91.19 108 ALA A O 1
ATOM 847 N N . PHE A 1 109 ? 0.810 -8.227 2.879 1.00 90.75 109 PHE A N 1
ATOM 848 C CA . PHE A 1 109 ? 2.204 -8.647 2.988 1.00 90.75 109 PHE A CA 1
ATOM 849 C C . PHE A 1 109 ? 2.711 -9.351 1.717 1.00 90.75 109 PHE A C 1
ATOM 851 O O . PHE A 1 109 ? 3.875 -9.197 1.365 1.00 90.75 109 PHE A O 1
ATOM 858 N N . LEU A 1 110 ? 1.852 -10.078 0.991 1.00 92.06 110 LEU A N 1
ATOM 859 C CA . LEU A 1 110 ? 2.232 -10.764 -0.250 1.00 92.06 110 LEU A CA 1
ATOM 860 C C . LEU A 1 110 ? 2.688 -9.794 -1.358 1.00 92.06 110 LEU A C 1
ATOM 862 O O . LEU A 1 110 ? 3.813 -9.956 -1.832 1.00 92.06 110 LEU A O 1
ATOM 866 N N . PRO A 1 111 ? 1.897 -8.769 -1.753 1.00 90.06 111 PRO A N 1
ATOM 867 C CA . PRO A 1 111 ? 2.352 -7.780 -2.729 1.00 90.06 111 PRO A CA 1
ATOM 868 C C . PRO A 1 111 ? 3.568 -6.986 -2.239 1.00 90.06 111 PRO A C 1
ATOM 870 O O . PRO A 1 111 ? 4.420 -6.629 -3.050 1.00 90.06 111 PRO A O 1
ATOM 873 N N . PHE A 1 112 ? 3.698 -6.758 -0.926 1.00 90.06 112 PHE A N 1
ATOM 874 C CA . PHE A 1 112 ? 4.899 -6.141 -0.363 1.00 90.06 112 PHE A CA 1
ATOM 875 C C . PHE A 1 112 ? 6.148 -7.000 -0.585 1.00 90.06 112 PHE A C 1
ATOM 877 O O . PHE A 1 112 ? 7.126 -6.500 -1.128 1.00 90.06 112 PHE A O 1
ATOM 884 N N . VAL A 1 113 ? 6.122 -8.281 -0.198 1.00 88.56 113 VAL A N 1
ATOM 885 C CA . VAL A 1 113 ? 7.265 -9.191 -0.380 1.00 88.56 113 VAL A CA 1
ATOM 886 C C . VAL A 1 113 ? 7.593 -9.342 -1.858 1.00 88.56 113 VAL A C 1
ATOM 888 O O . VAL A 1 113 ? 8.758 -9.267 -2.226 1.00 88.56 113 VAL A O 1
ATOM 891 N N . TRP A 1 114 ? 6.583 -9.493 -2.716 1.00 88.56 114 TRP A N 1
ATOM 892 C CA . TRP A 1 114 ? 6.791 -9.575 -4.159 1.00 88.56 114 TRP A CA 1
ATOM 893 C C . TRP A 1 114 ? 7.475 -8.319 -4.715 1.00 88.56 114 TRP A C 1
ATOM 895 O O . TRP A 1 114 ? 8.476 -8.431 -5.423 1.00 88.56 114 TRP A O 1
ATOM 905 N N . GLY A 1 115 ? 6.992 -7.129 -4.343 1.00 82.94 115 GLY A N 1
ATOM 906 C CA . GLY A 1 115 ? 7.614 -5.864 -4.731 1.00 82.94 115 GLY A CA 1
ATOM 907 C C . GLY A 1 115 ? 9.029 -5.722 -4.171 1.00 82.94 115 GLY A C 1
ATOM 908 O O . GLY A 1 115 ? 9.937 -5.329 -4.893 1.00 82.94 115 GLY A O 1
ATOM 909 N N . LEU A 1 116 ? 9.246 -6.117 -2.913 1.00 84.88 116 LEU A N 1
ATOM 910 C CA . LEU A 1 116 ? 10.552 -6.089 -2.257 1.00 84.88 116 LEU A CA 1
ATOM 911 C C . LEU A 1 116 ? 11.561 -7.013 -2.948 1.00 84.88 116 LEU A C 1
ATOM 913 O O . LEU A 1 116 ? 12.717 -6.635 -3.101 1.00 84.88 116 LEU A O 1
ATOM 917 N N . LEU A 1 117 ? 11.142 -8.200 -3.395 1.00 82.38 117 LEU A N 1
ATOM 918 C CA . LEU A 1 117 ? 12.010 -9.103 -4.151 1.00 82.38 117 LEU A CA 1
ATOM 919 C C . LEU A 1 117 ? 12.438 -8.481 -5.482 1.00 82.38 117 LEU A C 1
ATOM 921 O O . LEU A 1 117 ? 13.609 -8.572 -5.819 1.00 82.38 117 LEU A O 1
ATOM 925 N N . HIS A 1 118 ? 11.544 -7.777 -6.179 1.00 76.50 118 HIS A N 1
ATOM 926 C CA . HIS A 1 118 ? 11.901 -7.029 -7.393 1.00 76.50 118 HIS A CA 1
ATOM 927 C C . HIS A 1 118 ? 12.766 -5.795 -7.097 1.00 76.50 118 HIS A C 1
ATOM 929 O O . HIS A 1 118 ? 13.488 -5.325 -7.969 1.00 76.50 118 HIS A O 1
ATOM 935 N N . VAL A 1 119 ? 12.712 -5.265 -5.869 1.00 72.31 119 VAL A N 1
ATOM 936 C CA . VAL A 1 119 ? 13.595 -4.178 -5.426 1.00 72.31 119 VAL A CA 1
ATOM 937 C C . VAL A 1 119 ? 15.010 -4.680 -5.148 1.00 72.31 119 VAL A C 1
ATOM 939 O O . VAL A 1 119 ? 15.978 -4.060 -5.581 1.00 72.31 119 VAL A O 1
ATOM 942 N N . ILE A 1 120 ? 15.128 -5.780 -4.403 1.00 74.25 120 ILE A N 1
ATOM 943 C CA . ILE A 1 120 ? 16.404 -6.305 -3.898 1.00 74.25 120 ILE A CA 1
ATOM 944 C C . ILE A 1 120 ? 17.110 -7.175 -4.940 1.00 74.25 120 ILE A C 1
ATOM 946 O O . ILE A 1 120 ? 18.335 -7.141 -5.036 1.00 74.25 120 ILE A O 1
ATOM 950 N N . PHE A 1 121 ? 16.352 -7.963 -5.703 1.00 72.00 121 PHE A N 1
ATOM 951 C CA . PHE A 1 121 ? 16.866 -8.926 -6.671 1.00 72.00 121 PHE A CA 1
ATOM 952 C C . PHE A 1 121 ? 16.451 -8.519 -8.085 1.00 72.00 121 PHE A C 1
ATOM 954 O O . PHE A 1 121 ? 15.514 -9.089 -8.646 1.00 72.00 121 PHE A O 1
ATOM 961 N N . PRO A 1 122 ? 17.171 -7.558 -8.684 1.00 57.88 122 PRO A N 1
ATOM 962 C CA . PRO A 1 122 ? 16.858 -7.022 -10.005 1.00 57.88 122 PRO A CA 1
ATOM 963 C C . PRO A 1 122 ? 16.894 -8.053 -11.150 1.00 57.88 122 PRO A C 1
ATOM 965 O O . PRO A 1 122 ? 16.427 -7.773 -12.242 1.00 57.88 122 PRO A O 1
ATOM 968 N N . GLY A 1 123 ? 17.424 -9.258 -10.910 1.00 54.94 123 GLY A N 1
ATOM 969 C CA . GLY A 1 123 ? 17.548 -10.337 -11.897 1.00 54.94 123 GLY A CA 1
ATOM 970 C C . GLY A 1 123 ? 16.706 -11.582 -11.605 1.00 54.94 123 GLY A C 1
ATOM 971 O O . GLY A 1 123 ? 17.085 -12.667 -12.043 1.00 54.94 123 GLY A O 1
ATOM 972 N N . PHE A 1 124 ? 15.615 -11.486 -10.834 1.00 47.44 124 PHE A N 1
ATOM 973 C CA . PHE A 1 124 ? 14.681 -12.616 -10.752 1.00 47.44 124 PHE A CA 1
ATOM 974 C C . PHE A 1 124 ? 14.084 -12.846 -12.150 1.00 47.44 124 PHE A C 1
ATOM 976 O O . PHE A 1 124 ? 13.532 -11.897 -12.709 1.00 47.44 124 PHE A O 1
ATOM 983 N N . PRO A 1 125 ? 14.206 -14.051 -12.738 1.00 47.12 125 PRO A N 1
ATOM 984 C CA . PRO A 1 125 ? 13.786 -14.281 -14.110 1.00 47.12 125 PRO A CA 1
ATOM 985 C C . PRO A 1 125 ? 12.274 -14.082 -14.195 1.00 47.12 125 PRO A C 1
ATOM 987 O O . PRO A 1 125 ? 11.488 -14.896 -13.714 1.00 47.12 125 PRO A O 1
ATOM 990 N N . THR A 1 126 ? 11.881 -12.957 -14.777 1.00 52.41 126 THR A N 1
ATOM 991 C CA . THR A 1 126 ? 10.578 -12.819 -15.412 1.00 52.41 126 THR A CA 1
ATOM 992 C C . THR A 1 126 ? 10.735 -13.427 -16.804 1.00 52.41 126 THR A C 1
ATOM 994 O O . THR A 1 126 ? 11.793 -13.288 -17.415 1.00 52.41 126 THR A O 1
ATOM 997 N N . GLU A 1 127 ? 9.743 -14.190 -17.273 1.00 48.72 127 GLU A N 1
ATOM 998 C CA . GLU A 1 127 ? 9.838 -14.989 -18.514 1.00 48.72 127 GLU A CA 1
ATOM 999 C C . GLU A 1 127 ? 10.144 -14.153 -19.777 1.00 48.72 127 GLU A C 1
ATOM 1001 O O . GLU A 1 127 ? 10.497 -14.718 -20.808 1.00 48.72 127 GLU A O 1
ATOM 1006 N N . GLU A 1 128 ? 10.097 -12.821 -19.687 1.00 50.72 128 GLU A N 1
ATOM 1007 C CA . GLU A 1 128 ? 10.305 -11.870 -20.783 1.00 50.72 128 GLU A CA 1
ATOM 1008 C C . GLU A 1 128 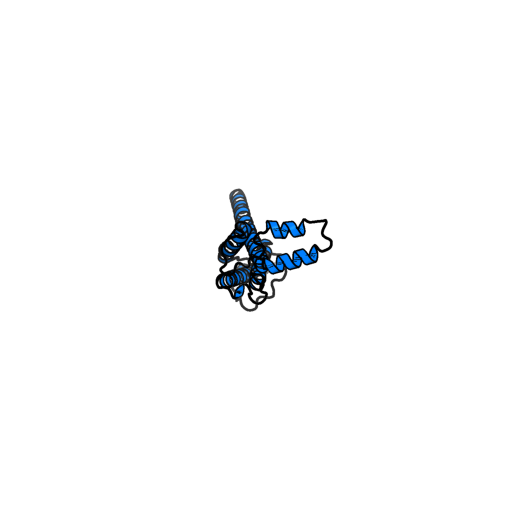? 11.353 -10.797 -20.425 1.00 50.72 128 GLU A C 1
ATOM 1010 O O . GLU A 1 128 ? 11.093 -9.596 -20.481 1.00 50.72 128 GLU A O 1
ATOM 1015 N N . ALA A 1 129 ? 12.553 -11.206 -20.003 1.00 49.03 129 ALA A N 1
ATOM 1016 C CA . ALA A 1 129 ? 13.643 -10.264 -19.746 1.00 49.03 129 ALA A CA 1
ATOM 1017 C C . ALA A 1 129 ? 14.168 -9.646 -21.061 1.00 49.03 129 ALA A C 1
ATOM 1019 O O . ALA A 1 129 ? 15.028 -10.221 -21.731 1.00 49.03 129 ALA A O 1
ATOM 1020 N N . ASP A 1 130 ? 13.655 -8.467 -21.425 1.00 53.34 130 ASP A N 1
ATOM 1021 C CA . ASP A 1 130 ? 14.253 -7.605 -22.449 1.00 53.34 130 ASP A CA 1
ATOM 1022 C C . ASP A 1 130 ? 15.639 -7.132 -21.954 1.00 53.34 130 ASP A C 1
ATOM 1024 O O . ASP A 1 130 ? 15.728 -6.545 -20.872 1.00 53.34 130 ASP A O 1
ATOM 1028 N N . PRO A 1 131 ? 16.740 -7.363 -22.695 1.00 51.50 131 PRO A N 1
ATOM 1029 C CA . PRO A 1 131 ? 18.081 -6.922 -22.303 1.00 51.50 131 PRO A CA 1
ATOM 1030 C C . PRO A 1 131 ? 18.228 -5.398 -22.140 1.00 51.50 131 PRO A C 1
ATOM 1032 O O . PRO A 1 131 ? 19.234 -4.955 -21.585 1.00 51.50 131 PRO A O 1
ATOM 1035 N N . ALA A 1 132 ? 17.260 -4.597 -22.605 1.00 53.47 132 ALA A N 1
ATOM 1036 C CA . ALA A 1 132 ? 17.209 -3.150 -22.392 1.00 53.47 132 ALA A CA 1
ATOM 1037 C C . ALA A 1 132 ? 16.442 -2.721 -21.121 1.00 53.47 132 ALA A C 1
ATOM 1039 O O . ALA A 1 132 ? 16.431 -1.533 -20.791 1.00 53.47 132 ALA A O 1
ATOM 1040 N N . ALA A 1 133 ? 15.797 -3.648 -20.405 1.00 56.53 133 ALA A N 1
ATOM 1041 C CA . ALA A 1 133 ? 15.044 -3.326 -19.199 1.00 56.53 133 ALA A CA 1
ATOM 1042 C C . ALA A 1 133 ? 15.983 -2.882 -18.067 1.00 56.53 133 ALA A C 1
ATOM 1044 O O . ALA A 1 133 ? 16.971 -3.549 -17.753 1.00 56.53 133 ALA A O 1
ATOM 1045 N N . LEU A 1 134 ? 15.656 -1.756 -17.424 1.00 59.62 134 LEU A N 1
ATOM 1046 C CA . LEU A 1 134 ? 16.289 -1.389 -16.160 1.00 59.62 134 LEU A CA 1
ATOM 1047 C C . LEU A 1 134 ? 15.913 -2.436 -15.127 1.00 59.62 134 LEU A C 1
ATOM 1049 O O . LEU A 1 134 ? 14.733 -2.648 -14.833 1.00 59.62 134 LEU A O 1
ATOM 1053 N N . ASN A 1 135 ? 16.928 -3.089 -14.586 1.00 60.78 135 ASN A N 1
ATOM 1054 C CA . ASN A 1 135 ? 16.718 -4.260 -13.758 1.00 60.78 135 ASN A CA 1
ATOM 1055 C C . ASN A 1 135 ? 16.558 -3.849 -12.294 1.00 60.78 135 ASN A C 1
ATOM 1057 O O . ASN A 1 135 ? 15.857 -4.524 -11.545 1.00 60.78 135 ASN A O 1
ATOM 1061 N N . SER A 1 136 ? 17.147 -2.720 -11.875 1.00 65.88 136 SER A N 1
ATOM 1062 C CA . SER A 1 136 ? 17.234 -2.343 -10.462 1.00 65.88 136 SER A CA 1
ATOM 1063 C C . SER A 1 136 ? 16.719 -0.944 -10.123 1.00 65.88 136 SER A C 1
ATOM 1065 O O . SER A 1 136 ? 16.817 0.013 -10.889 1.00 65.88 136 SER A O 1
ATOM 1067 N N . TRP A 1 137 ? 16.243 -0.794 -8.884 1.00 65.75 137 TRP A N 1
ATOM 1068 C CA . TRP A 1 137 ? 15.905 0.514 -8.313 1.00 65.75 137 TRP A CA 1
ATOM 1069 C C . TRP A 1 137 ? 17.108 1.441 -8.166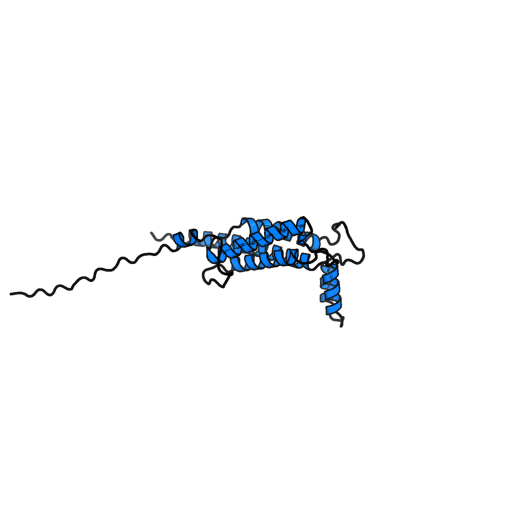 1.00 65.75 137 TRP A C 1
ATOM 1071 O O . TRP A 1 137 ? 16.940 2.658 -8.185 1.00 65.75 137 TRP A O 1
ATOM 1081 N N . GLY A 1 138 ? 18.312 0.880 -8.025 1.00 71.38 138 GLY A N 1
ATOM 1082 C CA . GLY A 1 138 ? 19.546 1.660 -8.015 1.00 71.38 138 GLY A CA 1
ATOM 1083 C C . GLY A 1 138 ? 19.736 2.423 -9.323 1.00 71.38 138 GLY A C 1
ATOM 1084 O O . GLY A 1 138 ? 20.141 3.580 -9.295 1.00 71.38 138 GLY A O 1
ATOM 1085 N N . GLU A 1 139 ? 19.355 1.823 -10.451 1.00 71.69 139 GLU A N 1
ATOM 1086 C CA . GLU A 1 139 ? 19.422 2.479 -11.757 1.00 71.69 139 GLU A CA 1
ATOM 1087 C C . GLU A 1 139 ? 18.338 3.555 -11.908 1.00 71.69 139 GLU A C 1
ATOM 1089 O O . GLU A 1 139 ? 18.640 4.671 -12.325 1.00 71.69 139 GLU A O 1
ATOM 1094 N N . VAL A 1 140 ? 17.096 3.277 -11.486 1.00 71.69 140 VAL A N 1
ATOM 1095 C CA . VAL A 1 140 ? 15.999 4.265 -11.532 1.00 71.69 140 VAL A CA 1
ATOM 1096 C C . VAL A 1 140 ? 16.307 5.483 -10.651 1.00 71.69 140 VAL A C 1
ATOM 1098 O O . VAL A 1 140 ? 16.155 6.619 -11.098 1.00 71.69 140 VAL A O 1
ATOM 1101 N N . PHE A 1 141 ? 16.780 5.282 -9.415 1.00 78.00 141 PHE A N 1
ATOM 1102 C CA . PHE A 1 141 ? 17.178 6.390 -8.539 1.00 78.00 141 PHE A CA 1
ATOM 1103 C C . PHE A 1 141 ? 18.477 7.063 -8.982 1.00 78.00 141 PHE A C 1
ATOM 1105 O O . PHE A 1 141 ? 18.624 8.263 -8.762 1.00 78.00 141 PHE A O 1
ATOM 1112 N N . GLY A 1 142 ? 19.384 6.335 -9.638 1.00 74.31 142 GLY A N 1
ATOM 1113 C CA . GLY A 1 142 ? 20.574 6.908 -10.264 1.00 74.31 142 GLY A CA 1
ATOM 1114 C C . GLY A 1 142 ? 20.214 7.963 -11.310 1.00 74.31 142 GLY A C 1
ATOM 1115 O O . GLY A 1 142 ? 20.763 9.058 -11.280 1.00 74.31 142 GLY A O 1
ATOM 1116 N N . VAL A 1 143 ? 19.208 7.688 -12.148 1.00 71.69 143 VAL A N 1
ATOM 1117 C CA . VAL A 1 143 ? 18.687 8.647 -13.142 1.00 71.69 143 VAL A CA 1
ATOM 1118 C C . VAL A 1 143 ? 18.023 9.867 -12.486 1.00 71.69 143 VAL A C 1
ATOM 1120 O O . VAL A 1 143 ? 18.107 10.971 -13.014 1.00 71.69 143 VAL A O 1
ATOM 1123 N N . ILE A 1 144 ? 17.371 9.696 -11.329 1.00 69.81 144 ILE A N 1
ATOM 1124 C CA . ILE A 1 144 ? 16.754 10.806 -10.575 1.00 69.81 144 ILE A CA 1
ATOM 1125 C C . ILE A 1 144 ? 17.810 11.674 -9.877 1.00 69.81 144 ILE A C 1
ATOM 1127 O O . ILE A 1 144 ? 17.644 12.891 -9.783 1.00 69.81 144 ILE A O 1
ATOM 1131 N N . GLY A 1 145 ? 18.859 11.045 -9.345 1.00 74.38 145 GLY A N 1
ATOM 1132 C CA . GLY A 1 145 ? 19.933 11.704 -8.604 1.00 74.38 145 GLY A CA 1
ATOM 1133 C C . GLY A 1 145 ? 20.950 12.426 -9.487 1.00 74.38 145 GLY A C 1
ATOM 1134 O O . GLY A 1 145 ? 21.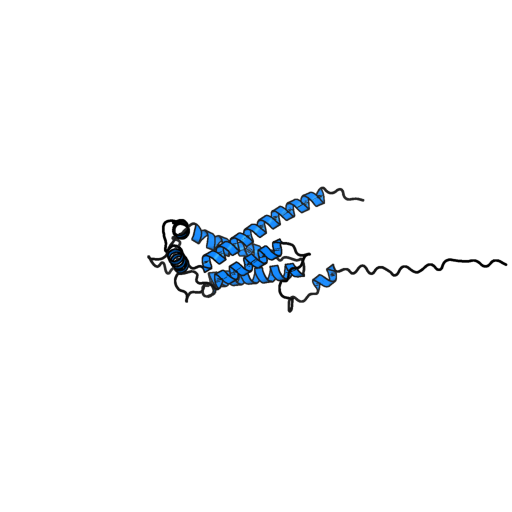724 13.226 -8.967 1.00 74.38 145 GLY A O 1
ATOM 1135 N N . ASP A 1 146 ? 20.940 12.172 -10.796 1.00 75.56 146 ASP A N 1
ATOM 1136 C CA . ASP A 1 146 ? 21.822 12.826 -11.757 1.00 75.56 146 ASP A CA 1
ATOM 1137 C C . ASP A 1 146 ? 21.375 14.277 -12.014 1.00 75.56 146 ASP A C 1
ATOM 1139 O O . ASP A 1 146 ? 20.495 14.575 -12.828 1.00 75.56 146 ASP A O 1
ATOM 1143 N N . THR A 1 147 ? 21.950 15.200 -11.242 1.00 67.81 147 THR A N 1
ATOM 1144 C CA . THR A 1 147 ? 21.623 16.630 -11.287 1.00 67.81 147 THR A CA 1
ATOM 1145 C C . THR A 1 147 ? 22.173 17.358 -12.512 1.00 67.81 147 THR A C 1
ATOM 1147 O O . THR A 1 147 ? 21.698 18.461 -12.780 1.00 67.81 147 THR A O 1
ATOM 1150 N N . ASP A 1 148 ? 23.116 16.758 -13.245 1.00 71.81 148 ASP A N 1
ATOM 1151 C CA . ASP A 1 148 ? 23.756 17.348 -14.435 1.00 71.81 148 ASP A CA 1
ATOM 1152 C C . ASP A 1 148 ? 22.980 17.081 -15.737 1.00 71.81 148 ASP A C 1
ATOM 1154 O O . ASP A 1 148 ? 23.336 17.589 -16.800 1.00 71.81 148 ASP A O 1
ATOM 1158 N N . ASN A 1 149 ? 21.896 16.303 -15.681 1.00 70.12 149 ASN A N 1
ATOM 1159 C CA . ASN A 1 149 ? 21.142 15.926 -16.869 1.00 70.12 149 ASN A CA 1
ATOM 1160 C C . ASN A 1 149 ? 19.945 16.865 -17.112 1.00 70.12 149 ASN A C 1
ATOM 1162 O O . ASN A 1 149 ? 18.891 16.755 -16.475 1.00 70.12 149 ASN A O 1
ATOM 1166 N N . ASP A 1 150 ? 20.068 17.763 -18.093 1.00 73.50 150 ASP A N 1
ATOM 1167 C CA . ASP A 1 150 ? 18.980 18.660 -18.519 1.00 73.50 150 ASP A CA 1
ATOM 1168 C C . ASP A 1 150 ? 17.735 17.892 -19.009 1.00 73.50 150 ASP A C 1
ATOM 1170 O O . ASP A 1 150 ? 16.609 18.382 -18.906 1.00 73.50 150 ASP A O 1
ATOM 1174 N N . ASN A 1 151 ? 17.908 16.635 -19.435 1.00 75.75 151 ASN A N 1
ATOM 1175 C CA . ASN A 1 151 ? 16.836 15.743 -19.880 1.00 75.75 151 ASN A CA 1
ATOM 1176 C C . ASN A 1 151 ? 16.342 14.768 -18.795 1.00 75.75 151 ASN A C 1
ATOM 1178 O O . ASN A 1 151 ? 15.643 13.801 -19.111 1.00 75.75 151 ASN A O 1
ATOM 1182 N N . ARG A 1 152 ? 16.650 15.008 -17.511 1.00 71.31 152 ARG A N 1
ATOM 1183 C CA . ARG A 1 152 ? 16.304 14.110 -16.387 1.00 71.31 152 ARG A CA 1
ATOM 1184 C C . ARG A 1 152 ? 14.848 13.645 -16.356 1.00 71.31 152 ARG A C 1
ATOM 1186 O O . ARG A 1 152 ? 14.582 12.487 -16.065 1.00 71.31 152 ARG A O 1
ATOM 1193 N N . PHE A 1 153 ? 13.892 14.518 -16.683 1.00 73.50 153 PHE A N 1
ATOM 1194 C CA . PHE A 1 153 ? 12.468 14.168 -16.661 1.00 73.50 153 PHE A CA 1
ATOM 1195 C C . PHE A 1 153 ? 12.107 13.176 -17.770 1.00 73.50 153 PHE A C 1
ATOM 1197 O O . PHE A 1 153 ? 11.309 12.268 -17.543 1.00 73.50 153 PHE A O 1
ATOM 1204 N N . HIS A 1 154 ? 12.729 13.310 -18.944 1.00 74.44 154 HIS A N 1
ATOM 1205 C CA . HIS A 1 154 ? 12.568 12.362 -20.043 1.00 74.44 154 HIS A CA 1
ATOM 1206 C C . HIS A 1 154 ? 13.256 11.033 -19.735 1.00 74.44 154 HIS A C 1
ATOM 1208 O O . HIS A 1 154 ? 12.653 9.983 -19.942 1.00 74.44 154 HIS A O 1
ATOM 1214 N N . ALA A 1 155 ? 14.470 11.074 -19.177 1.00 70.75 155 ALA A N 1
ATOM 1215 C CA . ALA A 1 155 ? 15.197 9.879 -18.757 1.00 70.75 155 ALA A CA 1
ATOM 1216 C C . ALA A 1 155 ? 14.442 9.113 -17.658 1.00 70.75 155 ALA A C 1
ATOM 1218 O O . ALA A 1 155 ? 14.288 7.898 -17.744 1.00 70.75 155 ALA A O 1
ATOM 1219 N N . PHE A 1 156 ? 13.883 9.824 -16.675 1.00 75.12 156 PHE A N 1
ATOM 1220 C CA . PHE A 1 156 ? 13.037 9.243 -15.637 1.00 75.12 156 PHE A CA 1
ATOM 1221 C C . PHE A 1 156 ? 11.746 8.652 -16.210 1.00 75.12 156 PHE A C 1
ATOM 1223 O O . PHE A 1 156 ? 11.373 7.538 -15.854 1.00 75.12 156 PHE A O 1
ATOM 1230 N N . GLY A 1 157 ? 11.075 9.360 -17.124 1.00 71.56 157 GLY A N 1
ATOM 1231 C CA . GLY A 1 157 ? 9.883 8.847 -17.802 1.00 71.56 157 GLY A CA 1
ATOM 1232 C C . GLY A 1 157 ? 10.160 7.544 -18.555 1.00 71.56 157 GLY A C 1
ATOM 1233 O O . GLY A 1 157 ? 9.406 6.584 -18.411 1.00 71.56 157 GLY A O 1
ATOM 1234 N N . HIS A 1 158 ? 11.279 7.480 -19.281 1.00 71.56 158 HIS A N 1
ATOM 1235 C CA . HIS A 1 158 ? 11.727 6.270 -19.973 1.00 71.56 158 HIS A CA 1
ATOM 1236 C C . HIS A 1 158 ? 12.093 5.144 -19.001 1.00 71.56 158 HIS A C 1
ATOM 1238 O O . HIS A 1 158 ? 11.729 3.992 -19.225 1.00 71.56 158 HIS A O 1
ATOM 1244 N N . ALA A 1 159 ? 12.772 5.471 -17.901 1.00 70.56 159 ALA A N 1
ATOM 1245 C CA . ALA A 1 159 ? 13.139 4.506 -16.874 1.00 70.56 159 ALA A CA 1
ATOM 1246 C C . ALA A 1 159 ? 11.905 3.887 -16.201 1.00 70.56 159 ALA A C 1
ATOM 1248 O O . ALA A 1 159 ? 11.818 2.672 -16.037 1.00 70.56 159 ALA A O 1
ATOM 1249 N N . MET A 1 160 ? 10.919 4.721 -15.868 1.00 73.31 160 MET A N 1
ATOM 1250 C CA . MET A 1 160 ? 9.640 4.301 -15.297 1.00 73.31 160 MET A CA 1
ATOM 1251 C C . MET A 1 160 ? 8.825 3.457 -16.272 1.00 73.31 160 MET A C 1
ATOM 1253 O O . MET A 1 160 ? 8.188 2.498 -15.846 1.00 73.31 160 MET A O 1
ATOM 1257 N N . GLN A 1 161 ? 8.854 3.800 -17.564 1.00 72.31 161 GLN A N 1
ATOM 1258 C CA . GLN A 1 161 ? 8.246 2.991 -18.616 1.00 72.31 161 GLN A CA 1
ATOM 1259 C C . GLN A 1 161 ? 8.881 1.607 -18.670 1.00 72.31 161 GLN A C 1
ATOM 1261 O O . GLN A 1 161 ? 8.162 0.630 -18.534 1.00 72.31 161 GLN A O 1
ATOM 1266 N N . MET A 1 162 ? 10.208 1.520 -18.778 1.00 70.12 162 MET A N 1
ATOM 1267 C CA . MET A 1 162 ? 10.915 0.239 -18.893 1.00 70.12 162 MET A CA 1
ATOM 1268 C C . MET A 1 162 ? 10.774 -0.640 -17.646 1.00 70.12 162 MET A C 1
ATOM 1270 O O . MET A 1 162 ? 10.657 -1.857 -17.758 1.00 70.12 162 MET A O 1
ATOM 1274 N N . PHE A 1 163 ? 10.757 -0.040 -16.455 1.00 73.12 163 PHE A N 1
ATOM 1275 C CA . PHE A 1 163 ? 10.625 -0.787 -15.205 1.00 73.12 163 PHE A CA 1
ATOM 1276 C C . PHE A 1 163 ? 9.197 -1.304 -14.958 1.00 73.12 163 PHE A C 1
ATOM 1278 O O . PHE A 1 163 ? 9.016 -2.363 -14.347 1.00 73.12 163 PHE A O 1
ATOM 1285 N N . GLY A 1 164 ? 8.191 -0.554 -15.418 1.00 80.62 164 GLY A N 1
ATOM 1286 C CA . GLY A 1 164 ? 6.782 -0.793 -15.133 1.00 80.62 164 GLY A CA 1
ATOM 1287 C C . GLY A 1 164 ? 6.327 -0.045 -13.872 1.00 80.62 164 GLY A C 1
ATOM 1288 O O . GLY A 1 164 ? 6.593 -0.495 -12.749 1.00 80.62 164 GLY A O 1
ATOM 1289 N N . PRO A 1 165 ? 5.598 1.081 -13.999 1.00 85.56 165 PRO A N 1
ATOM 1290 C CA . PRO A 1 165 ? 5.194 1.893 -12.854 1.00 85.56 165 PRO A CA 1
ATOM 1291 C C . PRO A 1 165 ? 4.311 1.115 -11.872 1.00 85.56 165 PRO A C 1
ATOM 1293 O O . PRO A 1 165 ? 4.339 1.388 -10.673 1.00 85.56 165 PRO A O 1
ATOM 1296 N N . GLY A 1 166 ? 3.570 0.101 -12.333 1.00 85.81 166 GLY A N 1
ATOM 1297 C CA . GLY A 1 166 ? 2.681 -0.682 -11.481 1.00 85.81 166 GLY A CA 1
ATOM 1298 C C . GLY A 1 166 ? 3.397 -1.380 -10.324 1.00 85.81 166 GLY A C 1
ATOM 1299 O O . GLY A 1 166 ? 2.879 -1.383 -9.204 1.00 85.81 166 GLY A O 1
ATOM 1300 N N . LYS A 1 167 ? 4.630 -1.866 -10.537 1.00 86.19 167 LYS A N 1
ATOM 1301 C CA . LYS A 1 167 ? 5.458 -2.485 -9.483 1.00 86.19 167 LYS A CA 1
ATOM 1302 C C . LYS A 1 167 ? 5.688 -1.538 -8.304 1.00 86.19 167 LYS A C 1
ATOM 1304 O O . LYS A 1 167 ? 5.666 -1.962 -7.149 1.00 86.19 167 LYS A O 1
ATOM 1309 N N . ILE A 1 168 ? 5.856 -0.248 -8.589 1.00 85.38 168 ILE A N 1
ATOM 1310 C CA . ILE A 1 168 ? 6.128 0.798 -7.597 1.00 85.38 168 ILE A CA 1
ATOM 1311 C C . ILE A 1 168 ? 4.908 1.028 -6.720 1.00 85.38 168 ILE A C 1
ATOM 1313 O O . ILE A 1 168 ? 5.000 1.002 -5.495 1.00 85.38 168 ILE A O 1
ATOM 1317 N N . PHE A 1 169 ? 3.750 1.208 -7.344 1.00 90.12 169 PHE A N 1
ATOM 1318 C CA . PHE A 1 169 ? 2.495 1.403 -6.629 1.00 90.12 169 PHE A CA 1
ATOM 1319 C C . PHE A 1 169 ? 2.127 0.175 -5.787 1.00 90.12 169 PHE A C 1
ATOM 1321 O O . PHE A 1 169 ? 1.696 0.331 -4.643 1.00 90.12 169 PHE A O 1
ATOM 1328 N N . VAL A 1 170 ? 2.377 -1.037 -6.301 1.00 89.25 170 VAL A N 1
ATOM 1329 C CA . VAL A 1 170 ? 2.186 -2.282 -5.545 1.00 89.25 170 VAL A CA 1
ATOM 1330 C C . VAL A 1 170 ? 3.128 -2.350 -4.337 1.00 89.25 170 VAL A C 1
ATOM 1332 O O . VAL A 1 170 ? 2.679 -2.617 -3.221 1.00 89.25 170 VAL A O 1
ATOM 1335 N N . PHE A 1 171 ? 4.415 -2.051 -4.528 1.00 89.38 171 PHE A N 1
ATOM 1336 C CA . PHE A 1 171 ? 5.403 -2.045 -3.450 1.00 89.38 171 PHE A CA 1
ATOM 1337 C C . PHE A 1 171 ? 5.077 -1.006 -2.369 1.00 89.38 171 PHE A C 1
ATOM 1339 O O . PHE A 1 171 ? 5.004 -1.349 -1.189 1.00 89.38 171 PHE A O 1
ATOM 1346 N N . VAL A 1 172 ? 4.828 0.249 -2.755 1.00 90.56 172 VAL A N 1
ATOM 1347 C CA . VAL A 1 172 ? 4.514 1.344 -1.823 1.00 90.56 172 VAL A CA 1
ATOM 1348 C C . VAL A 1 172 ? 3.188 1.085 -1.106 1.00 90.56 172 VAL A C 1
ATOM 1350 O O . VAL A 1 172 ? 3.103 1.269 0.109 1.00 90.56 172 VAL A O 1
ATOM 1353 N N . GLY A 1 173 ? 2.166 0.605 -1.821 1.00 89.50 173 GLY A N 1
ATOM 1354 C CA . GLY A 1 173 ? 0.891 0.205 -1.226 1.00 89.50 173 GLY A CA 1
ATOM 1355 C C . GLY A 1 173 ? 1.066 -0.909 -0.190 1.00 89.50 173 GLY A C 1
ATOM 1356 O O . GLY A 1 173 ? 0.575 -0.794 0.933 1.00 89.50 173 GLY A O 1
ATOM 1357 N N . GLY A 1 174 ? 1.839 -1.946 -0.521 1.00 90.31 174 GLY A N 1
ATOM 1358 C CA . GLY A 1 174 ? 2.178 -3.029 0.404 1.00 90.31 174 GLY A CA 1
ATOM 1359 C C . GLY A 1 174 ? 2.976 -2.552 1.625 1.00 90.31 174 GLY A C 1
ATOM 1360 O O . GLY A 1 174 ? 2.655 -2.919 2.756 1.00 90.31 174 GLY A O 1
ATOM 1361 N N . LEU A 1 175 ? 3.969 -1.681 1.423 1.00 92.00 175 LEU A N 1
ATOM 1362 C CA . LEU A 1 175 ? 4.792 -1.109 2.491 1.00 92.00 175 LEU A CA 1
ATOM 1363 C C . LEU A 1 175 ? 3.952 -0.273 3.466 1.00 92.00 175 LEU A C 1
ATOM 1365 O O . LEU A 1 175 ? 4.096 -0.412 4.682 1.00 92.00 175 LEU A O 1
ATOM 1369 N N . LEU A 1 176 ? 3.047 0.566 2.954 1.00 92.06 176 LEU A N 1
ATOM 1370 C CA . LEU A 1 176 ? 2.146 1.367 3.785 1.00 92.06 176 LEU A CA 1
ATOM 1371 C C . LEU A 1 176 ? 1.162 0.497 4.569 1.00 92.06 176 LEU A C 1
ATOM 1373 O O . LEU A 1 176 ? 0.919 0.768 5.747 1.00 92.06 176 LEU A O 1
ATOM 1377 N N . ALA A 1 177 ? 0.630 -0.562 3.953 1.00 89.50 177 ALA A N 1
ATOM 1378 C CA . ALA A 1 177 ? -0.217 -1.525 4.650 1.00 89.50 177 ALA A CA 1
ATOM 1379 C C . ALA A 1 177 ? 0.550 -2.228 5.782 1.00 89.50 177 ALA A C 1
ATOM 1381 O O . ALA A 1 177 ? 0.037 -2.348 6.895 1.00 89.50 177 ALA A O 1
ATOM 1382 N N . LEU A 1 178 ? 1.801 -2.627 5.539 1.00 89.75 178 LEU A N 1
ATOM 1383 C CA . LEU A 1 178 ? 2.647 -3.267 6.545 1.00 89.75 178 LEU A CA 1
ATOM 1384 C C . LEU A 1 178 ? 2.999 -2.316 7.697 1.00 89.75 178 LEU A C 1
ATOM 1386 O O . LEU A 1 178 ? 2.878 -2.682 8.867 1.00 89.75 178 LEU A O 1
ATOM 1390 N N . PHE A 1 179 ? 3.389 -1.079 7.381 1.00 88.62 179 PHE A N 1
ATOM 1391 C CA . PHE A 1 179 ? 3.674 -0.060 8.389 1.00 88.62 179 PHE A CA 1
ATOM 1392 C C . PHE A 1 179 ? 2.434 0.248 9.235 1.00 88.62 179 PHE A C 1
ATOM 1394 O O . PHE A 1 179 ? 2.518 0.273 10.463 1.00 88.62 179 PHE A O 1
ATOM 1401 N N . GLY A 1 180 ? 1.269 0.410 8.598 1.00 85.00 180 GLY A N 1
ATOM 1402 C CA . GLY A 1 180 ? -0.008 0.598 9.287 1.00 85.00 180 GLY A CA 1
ATOM 1403 C C . GLY A 1 180 ? -0.357 -0.581 10.197 1.00 85.00 180 GLY A C 1
ATOM 1404 O O . GLY A 1 180 ? -0.811 -0.381 11.324 1.00 85.00 180 GLY A O 1
ATOM 1405 N N . PHE A 1 181 ? -0.090 -1.813 9.752 1.00 86.19 181 PHE A N 1
ATOM 1406 C CA . PHE A 1 181 ? -0.297 -3.014 10.559 1.00 86.19 181 PHE A CA 1
ATOM 1407 C C . PHE A 1 181 ? 0.571 -3.001 11.823 1.00 86.19 181 PHE A C 1
ATOM 1409 O O . PHE A 1 181 ? 0.040 -3.113 12.930 1.00 86.19 181 PHE A O 1
ATOM 1416 N N . PHE A 1 182 ? 1.885 -2.797 11.690 1.00 86.81 182 PHE A N 1
ATOM 1417 C CA . PHE A 1 182 ? 2.783 -2.746 12.846 1.00 86.81 182 PHE A CA 1
ATOM 1418 C C . PHE A 1 182 ? 2.456 -1.578 13.778 1.00 86.81 182 PHE A C 1
ATOM 1420 O O . PHE A 1 182 ? 2.362 -1.779 14.990 1.00 86.81 182 PHE A O 1
ATOM 1427 N N . ALA A 1 183 ? 2.208 -0.382 13.239 1.00 83.88 183 ALA A N 1
ATOM 1428 C CA . ALA A 1 183 ? 1.786 0.772 14.030 1.00 83.88 183 ALA A CA 1
ATOM 1429 C C . ALA A 1 183 ? 0.502 0.473 14.826 1.00 83.88 183 ALA A C 1
ATOM 1431 O O . ALA A 1 183 ? 0.417 0.801 16.012 1.00 83.88 183 ALA A O 1
ATOM 1432 N N . GLY A 1 184 ? -0.461 -0.221 14.212 1.00 78.88 184 GLY A N 1
ATOM 1433 C CA . GLY A 1 184 ? -1.684 -0.678 14.867 1.00 78.88 184 GLY A CA 1
ATOM 1434 C C . GLY A 1 184 ? -1.431 -1.685 15.992 1.00 78.88 184 GLY A C 1
ATOM 1435 O O . GLY A 1 184 ? -1.973 -1.525 17.088 1.00 78.88 184 GLY A O 1
ATOM 1436 N N . VAL A 1 185 ? -0.578 -2.689 15.765 1.00 83.44 185 VAL A N 1
ATOM 1437 C CA . VAL A 1 185 ? -0.235 -3.714 16.768 1.00 83.44 185 VAL A CA 1
ATOM 1438 C C . VAL A 1 185 ? 0.486 -3.097 17.969 1.00 83.44 185 VAL A C 1
ATOM 1440 O O . VAL A 1 185 ? 0.065 -3.299 19.112 1.00 83.44 185 VAL A O 1
ATOM 1443 N N . PHE A 1 186 ? 1.535 -2.302 17.737 1.00 81.62 186 PHE A N 1
ATOM 1444 C CA . PHE A 1 186 ? 2.292 -1.662 18.816 1.00 81.62 186 PHE A CA 1
ATOM 1445 C C . PHE A 1 186 ? 1.460 -0.602 19.552 1.00 81.62 186 PHE A C 1
ATOM 1447 O O . PHE A 1 186 ? 1.490 -0.538 20.785 1.00 81.62 186 PHE A O 1
ATOM 1454 N N . GLY A 1 187 ? 0.658 0.184 18.826 1.00 78.00 187 GLY A N 1
ATOM 1455 C CA . GLY A 1 187 ? -0.262 1.156 19.416 1.00 78.00 187 GLY A CA 1
ATOM 1456 C C . GLY A 1 187 ? -1.345 0.499 20.277 1.00 78.00 187 GLY A C 1
ATOM 1457 O O . GLY A 1 187 ? -1.628 0.964 21.383 1.00 78.00 187 GLY A O 1
ATOM 1458 N N . GLY A 1 188 ? -1.910 -0.621 19.816 1.00 76.25 188 GLY A N 1
ATOM 1459 C CA . GLY A 1 188 ? -2.887 -1.409 20.568 1.00 76.25 188 GLY A CA 1
ATOM 1460 C C . GLY A 1 188 ? -2.296 -2.028 21.836 1.00 76.25 188 GLY A C 1
ATOM 1461 O O . GLY A 1 188 ? -2.892 -1.927 22.910 1.00 76.25 188 GLY A O 1
ATOM 1462 N N . ALA A 1 189 ? -1.090 -2.597 21.745 1.00 76.94 189 ALA A N 1
ATOM 1463 C CA . ALA A 1 189 ? -0.387 -3.167 22.893 1.00 76.94 189 ALA A CA 1
ATOM 1464 C C . ALA A 1 189 ? -0.103 -2.118 23.983 1.00 76.94 189 ALA A C 1
ATOM 1466 O O . ALA A 1 189 ? -0.251 -2.409 25.173 1.00 76.94 189 ALA A O 1
ATOM 1467 N N . LYS A 1 190 ? 0.257 -0.888 23.590 1.00 77.75 190 LYS A N 1
ATOM 1468 C CA . LYS A 1 190 ? 0.465 0.225 24.527 1.00 77.75 190 LYS A CA 1
ATOM 1469 C C . LYS A 1 190 ? -0.831 0.604 25.254 1.00 77.75 190 LYS A C 1
ATOM 1471 O O . LYS A 1 190 ? -0.840 0.640 26.482 1.00 77.75 190 LYS A O 1
ATOM 1476 N N . LYS A 1 191 ? -1.941 0.768 24.525 1.00 78.94 191 LYS A N 1
ATOM 1477 C CA . LYS A 1 191 ? -3.256 1.090 25.115 1.00 78.94 191 LYS A CA 1
ATOM 1478 C C . LYS A 1 191 ? -3.761 0.011 26.078 1.00 78.94 191 LYS A C 1
ATOM 1480 O O . LYS A 1 191 ? -4.313 0.330 27.125 1.00 78.94 191 LYS A O 1
ATOM 1485 N N . LEU A 1 192 ? -3.532 -1.266 25.767 1.00 75.44 192 LEU A N 1
ATOM 1486 C CA . LEU A 1 192 ? -3.868 -2.387 26.655 1.00 75.44 192 LEU A CA 1
ATOM 1487 C C . LEU A 1 192 ? -3.070 -2.361 27.965 1.00 75.44 192 LEU A C 1
ATOM 1489 O O . LEU A 1 192 ? -3.611 -2.700 29.017 1.00 75.44 192 LEU A O 1
ATOM 1493 N N . LYS A 1 193 ? -1.794 -1.957 27.920 1.00 77.31 193 LYS A N 1
ATOM 1494 C CA . LYS A 1 193 ? -0.985 -1.764 29.132 1.00 77.31 193 LYS A CA 1
ATOM 1495 C C . LYS A 1 193 ? -1.503 -0.591 29.965 1.00 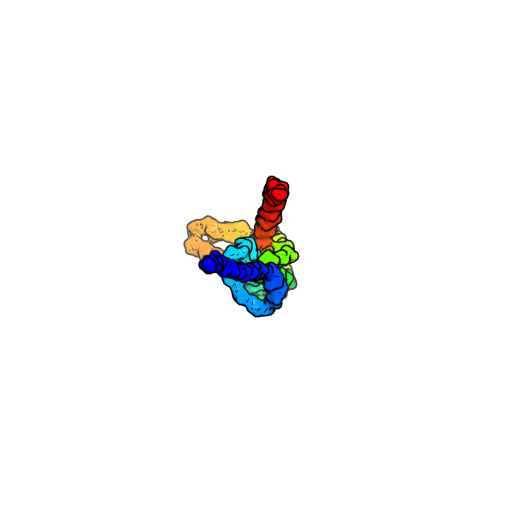77.31 193 LYS A C 1
ATOM 1497 O O . LYS A 1 193 ? -1.649 -0.742 31.172 1.00 77.31 193 LYS A O 1
ATOM 1502 N N . GLU A 1 194 ? -1.845 0.528 29.331 1.00 79.50 194 GLU A N 1
ATOM 1503 C CA . GLU A 1 194 ? -2.397 1.716 30.003 1.00 79.50 194 GLU A CA 1
ATOM 1504 C C . GLU A 1 194 ? -3.757 1.430 30.665 1.00 79.50 194 GLU A C 1
ATOM 1506 O O . GLU A 1 194 ? -3.967 1.795 31.817 1.00 79.50 194 GLU A O 1
ATOM 1511 N N . GLN A 1 195 ? -4.651 0.690 29.999 1.00 76.44 195 GLN A N 1
ATOM 1512 C CA . GLN A 1 195 ? -5.942 0.283 30.572 1.00 76.44 195 GLN A CA 1
ATOM 1513 C C . GLN A 1 195 ? -5.806 -0.691 31.748 1.00 76.44 195 GLN A C 1
ATOM 1515 O O . GLN A 1 195 ? -6.616 -0.656 32.670 1.00 76.44 195 GLN A O 1
ATOM 1520 N N . LYS A 1 196 ? -4.790 -1.564 31.732 1.00 75.75 196 LYS A N 1
ATOM 1521 C CA . LYS A 1 196 ? -4.492 -2.463 32.859 1.00 75.75 196 LYS A CA 1
ATOM 1522 C C . LYS A 1 196 ? -3.815 -1.739 34.026 1.00 75.75 196 LYS A C 1
ATOM 1524 O O . LYS A 1 196 ? -3.955 -2.189 35.158 1.00 75.75 196 LYS A O 1
ATOM 1529 N N . ALA A 1 197 ? -3.088 -0.656 33.752 1.00 73.31 197 ALA A N 1
ATOM 1530 C CA . ALA A 1 197 ? -2.437 0.179 34.758 1.00 73.31 197 ALA A CA 1
ATOM 1531 C C . ALA A 1 197 ? -3.380 1.229 35.373 1.00 73.31 197 ALA A C 1
ATOM 1533 O O . ALA A 1 197 ? -3.118 1.711 36.473 1.00 73.31 197 ALA A O 1
ATOM 1534 N N . ALA A 1 198 ? -4.477 1.579 34.694 1.00 69.56 198 ALA A N 1
ATOM 1535 C CA . ALA A 1 198 ? -5.491 2.464 35.247 1.00 69.56 198 ALA A CA 1
ATOM 1536 C C . ALA A 1 198 ? -6.182 1.783 36.447 1.00 69.56 198 ALA A C 1
ATOM 1538 O O . ALA A 1 198 ? -6.720 0.679 36.297 1.00 69.56 198 ALA A O 1
ATOM 1539 N N . PRO A 1 199 ? -6.187 2.404 37.642 1.00 62.41 199 PRO A N 1
ATOM 1540 C CA . PRO A 1 199 ? -6.851 1.831 38.801 1.00 62.41 199 PRO A CA 1
ATOM 1541 C C . PRO A 1 199 ? -8.336 1.678 38.477 1.00 62.41 199 PRO A C 1
ATOM 1543 O O . PRO A 1 199 ? -9.009 2.656 38.144 1.00 62.41 199 PRO A O 1
ATOM 1546 N N . ARG A 1 200 ? -8.842 0.441 38.557 1.00 59.50 200 ARG A N 1
ATOM 1547 C CA . ARG A 1 200 ? -10.279 0.157 38.502 1.00 59.50 200 ARG A CA 1
ATOM 1548 C C . ARG A 1 200 ? -10.925 0.943 39.639 1.00 59.50 200 ARG A C 1
ATOM 1550 O O . ARG A 1 200 ? -10.851 0.507 40.785 1.00 59.50 200 ARG A O 1
ATOM 1557 N N . ARG A 1 201 ? -11.489 2.115 39.336 1.00 54.78 201 ARG A N 1
ATOM 1558 C CA . ARG A 1 201 ? -12.346 2.842 40.272 1.00 54.78 201 ARG A CA 1
ATOM 1559 C C . ARG A 1 201 ? -13.516 1.907 40.575 1.00 54.78 201 ARG A C 1
ATOM 1561 O O . ARG A 1 201 ? -14.307 1.614 39.681 1.00 54.78 201 ARG A O 1
ATOM 1568 N N . ARG A 1 202 ? -13.481 1.326 41.774 1.00 50.47 202 ARG A N 1
ATOM 1569 C CA . ARG A 1 202 ? -14.626 0.671 42.399 1.00 50.47 202 ARG A CA 1
ATOM 1570 C C . ARG A 1 202 ? -15.571 1.742 42.909 1.00 50.47 202 ARG A C 1
ATOM 1572 O O . ARG A 1 202 ? -15.047 2.799 43.328 1.00 50.47 202 ARG A O 1
#

pLDDT: mean 75.71, std 15.05, range [44.5, 96.12]